Protein AF-A0A0F9HEY9-F1 (afdb_monomer)

Radius of gyration: 25.2 Å; Cα contacts (8 Å, |Δi|>4): 492; chains: 1; bounding box: 111×33×51 Å

Nearest PDB structures (foldseek):
  4hj4-assembly1_B  TM=6.092E-01  e=4.814E+00  Cereibacter sphaeroides ATCC 17025
  4hj3-assembly1_A  TM=6.267E-01  e=6.121E+00  Cereibacter sphaeroides ATCC 17025
  5nan-assembly1_B  TM=4.806E-01  e=3.162E+00  Homo sapiens
  9c3c-assembly1_d  TM=2.478E-01  e=7.329E+00  Oryctolagus cuniculus
  8i4o-assembly1_A  TM=2.570E-01  e=7.329E+00  Bacteria Latreille et al. 1825

Structure (mmCIF, N/CA/C/O backbone):
data_AF-A0A0F9HEY9-F1
#
_entry.id   AF-A0A0F9HEY9-F1
#
loop_
_atom_site.group_PDB
_atom_site.id
_atom_site.type_symbol
_atom_site.label_atom_id
_atom_site.label_alt_id
_atom_site.label_comp_id
_atom_site.label_asym_id
_atom_site.label_entity_id
_atom_site.label_seq_id
_atom_site.pdbx_PDB_ins_code
_atom_site.Cartn_x
_atom_site.Cartn_y
_atom_site.Cartn_z
_atom_site.occupancy
_atom_site.B_iso_or_equiv
_atom_site.auth_seq_id
_atom_site.auth_comp_id
_atom_site.auth_asym_id
_atom_site.auth_atom_id
_atom_site.pdbx_PDB_model_num
ATOM 1 N N . MET A 1 1 ? -90.882 7.521 -0.298 1.00 43.84 1 MET A N 1
ATOM 2 C CA . MET A 1 1 ? -89.588 7.362 -0.992 1.00 43.84 1 MET A CA 1
ATOM 3 C C . MET A 1 1 ? -88.513 7.649 0.047 1.00 43.84 1 MET A C 1
ATOM 5 O O . MET A 1 1 ? -88.317 8.796 0.415 1.00 43.84 1 MET A O 1
ATOM 9 N N . THR A 1 2 ? -88.000 6.599 0.683 1.00 37.94 2 THR A N 1
ATOM 10 C CA . THR A 1 2 ? -87.270 6.653 1.961 1.00 37.94 2 THR A CA 1
ATOM 11 C C . THR A 1 2 ? -85.765 6.604 1.697 1.00 37.94 2 THR A C 1
ATOM 13 O O . THR A 1 2 ? -85.289 5.657 1.075 1.00 37.94 2 THR A O 1
ATOM 16 N N . LEU A 1 3 ? -85.028 7.6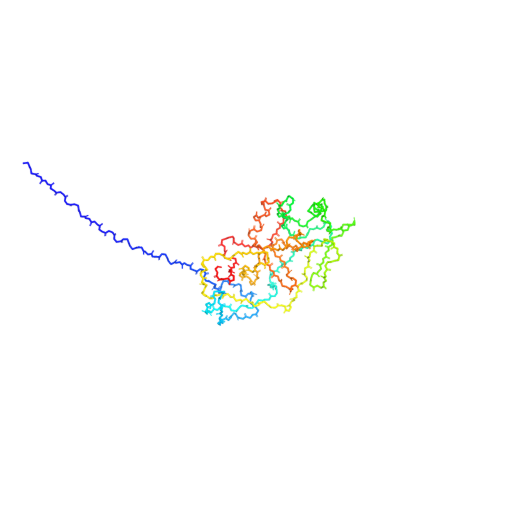25 2.146 1.00 42.06 3 LEU A N 1
ATOM 17 C CA . LEU A 1 3 ? -83.564 7.686 2.083 1.00 42.06 3 LEU A CA 1
ATOM 18 C C . LEU A 1 3 ? -82.951 6.632 3.022 1.00 42.06 3 LEU A C 1
ATOM 20 O O . LEU A 1 3 ? -83.269 6.614 4.210 1.00 42.06 3 LEU A O 1
ATOM 24 N N . LYS A 1 4 ? -82.047 5.790 2.510 1.00 41.09 4 LYS A N 1
ATOM 25 C CA . LYS A 1 4 ? -81.141 4.965 3.324 1.00 41.09 4 LYS A CA 1
ATOM 26 C C . LYS A 1 4 ? -79.749 5.591 3.304 1.00 41.09 4 LYS A C 1
ATOM 28 O O . LYS A 1 4 ? -79.089 5.601 2.270 1.00 41.09 4 LYS A O 1
ATOM 33 N N . SER A 1 5 ? -79.330 6.109 4.450 1.00 47.47 5 SER A N 1
ATOM 34 C CA . SER A 1 5 ? -77.959 6.508 4.756 1.00 47.47 5 SER A CA 1
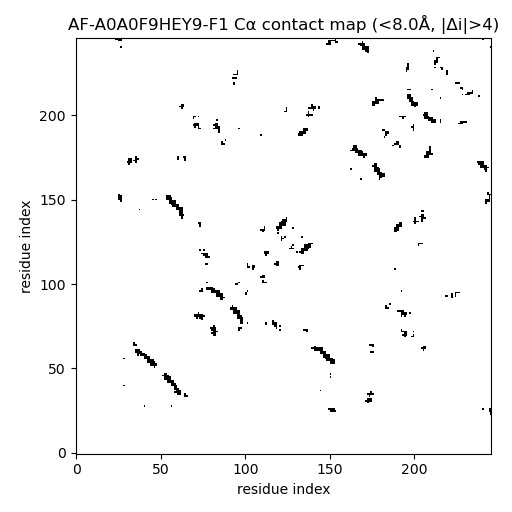ATOM 35 C C . SER A 1 5 ? -77.112 5.264 5.041 1.00 47.47 5 SER A C 1
ATOM 37 O O . SER A 1 5 ? -77.471 4.443 5.882 1.00 47.47 5 SER A O 1
ATOM 39 N N . TYR A 1 6 ? -75.982 5.124 4.347 1.00 44.34 6 TYR A N 1
ATOM 40 C CA . TYR A 1 6 ? -74.946 4.145 4.675 1.00 44.34 6 TYR A CA 1
ATOM 41 C C . TYR A 1 6 ? -73.773 4.880 5.327 1.00 44.34 6 TYR A C 1
ATOM 43 O O . TYR A 1 6 ? -73.100 5.685 4.690 1.00 44.34 6 TYR A O 1
ATOM 51 N N . LEU A 1 7 ? -73.571 4.620 6.619 1.00 44.84 7 LEU A N 1
ATOM 52 C CA . LEU A 1 7 ? -72.378 4.992 7.375 1.00 44.84 7 LEU A CA 1
ATOM 53 C C . LEU A 1 7 ? -71.293 3.944 7.099 1.00 44.84 7 LEU A C 1
ATOM 55 O O . LEU A 1 7 ? -71.489 2.766 7.396 1.00 44.84 7 LEU A O 1
ATOM 59 N N . TRP A 1 8 ? -70.162 4.367 6.535 1.00 34.75 8 TRP A N 1
ATOM 60 C CA . TRP A 1 8 ? -68.954 3.545 6.465 1.00 34.75 8 TRP A CA 1
ATOM 61 C C . TRP A 1 8 ? -68.168 3.675 7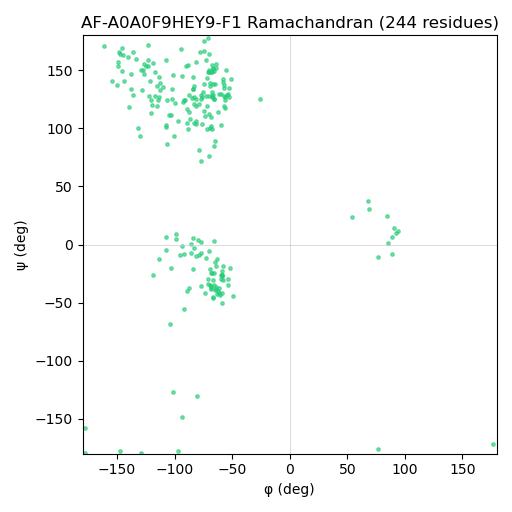.778 1.00 34.75 8 TRP A C 1
ATOM 63 O O . TRP A 1 8 ? -67.990 4.798 8.254 1.00 34.75 8 TRP A O 1
ATOM 73 N N . PRO A 1 9 ? -67.688 2.572 8.379 1.00 46.38 9 PRO A N 1
ATOM 74 C CA . PRO A 1 9 ? -66.836 2.646 9.553 1.00 46.38 9 PRO A CA 1
ATOM 75 C C . PRO A 1 9 ? -65.411 3.005 9.119 1.00 46.38 9 PRO A C 1
ATOM 77 O O . PRO A 1 9 ? -64.786 2.289 8.337 1.00 46.38 9 PRO A O 1
ATOM 80 N N . SER A 1 10 ? -64.892 4.117 9.629 1.00 43.34 10 SER A N 1
ATOM 81 C CA . SER A 1 10 ? -63.490 4.497 9.461 1.00 43.34 10 SER A CA 1
ATOM 82 C C . SER A 1 10 ? -62.599 3.527 10.243 1.00 43.34 10 SER A C 1
ATOM 84 O O . SER A 1 10 ? -62.586 3.553 11.474 1.00 43.34 10 SER A O 1
ATOM 86 N N . LEU A 1 11 ? -61.849 2.672 9.543 1.00 43.53 11 LEU A N 1
ATOM 87 C CA . LEU A 1 11 ? -60.731 1.934 10.134 1.00 43.53 11 LEU A CA 1
ATOM 88 C C . LEU A 1 11 ? -59.563 2.909 10.344 1.00 43.53 11 LEU A C 1
ATOM 90 O O . LEU A 1 11 ? -58.946 3.363 9.383 1.00 43.53 11 LEU A O 1
ATOM 94 N N . PHE A 1 12 ? -59.252 3.223 11.600 1.00 46.28 12 PHE A N 1
ATOM 95 C CA . PHE A 1 12 ? -57.981 3.845 11.968 1.00 46.28 12 PHE A CA 1
ATOM 96 C C . PHE A 1 12 ? -56.889 2.771 11.928 1.00 46.28 12 PHE A C 1
ATOM 98 O O . PHE A 1 12 ? -56.801 1.931 12.822 1.00 46.28 12 PHE A O 1
ATOM 105 N N . VAL A 1 13 ? -56.063 2.784 10.883 1.00 48.94 13 VAL A N 1
ATOM 106 C CA . VAL A 1 13 ? -54.810 2.025 10.854 1.00 48.94 13 VAL A CA 1
ATOM 107 C C . VAL A 1 13 ? -53.772 2.854 11.608 1.00 48.94 13 VAL A C 1
ATOM 109 O O . VAL A 1 13 ? -53.324 3.888 11.117 1.00 48.94 13 VAL A O 1
ATOM 112 N N . LEU A 1 14 ? -53.413 2.428 12.823 1.00 48.81 14 LEU A N 1
ATOM 113 C CA . LEU A 1 14 ? -52.218 2.928 13.500 1.00 48.81 14 LEU A CA 1
ATOM 114 C C . LEU A 1 14 ? -51.000 2.407 12.727 1.00 48.81 14 LEU A C 1
ATOM 116 O O . LEU A 1 14 ? -50.626 1.243 12.853 1.00 48.81 14 LEU A O 1
ATOM 120 N N . ALA A 1 15 ? -50.394 3.265 11.910 1.00 50.41 15 ALA A N 1
ATOM 121 C CA . ALA A 1 15 ? -49.071 3.010 11.368 1.00 50.41 15 ALA A CA 1
ATOM 122 C C . ALA A 1 15 ? -48.057 3.160 12.510 1.00 50.41 15 ALA A C 1
ATOM 124 O O . ALA A 1 15 ? -47.689 4.271 12.889 1.00 50.41 15 ALA A O 1
ATOM 125 N N . PHE A 1 16 ? -47.628 2.037 13.089 1.00 47.44 16 PHE A N 1
ATOM 126 C CA . PHE A 1 16 ? -46.402 2.006 13.875 1.00 47.44 16 PHE A CA 1
ATOM 127 C C . PHE A 1 16 ? -45.238 2.247 12.910 1.00 47.44 16 PHE A C 1
ATOM 129 O O . PHE A 1 16 ? -44.809 1.344 12.196 1.00 47.44 16 PHE A O 1
ATOM 136 N N . LEU A 1 17 ? -44.750 3.487 12.872 1.00 51.38 17 LEU A N 1
ATOM 137 C CA . LEU A 1 17 ? -43.420 3.812 12.370 1.00 51.38 17 LEU A CA 1
ATOM 138 C C . LEU A 1 17 ? -42.412 3.170 13.330 1.00 51.38 17 LEU A C 1
ATOM 140 O O . LEU A 1 17 ? -41.972 3.790 14.294 1.00 51.38 17 LEU A O 1
ATOM 144 N N . GLY A 1 18 ? -42.105 1.891 13.113 1.00 46.53 18 GLY A N 1
ATOM 145 C CA . GLY A 1 18 ? -40.912 1.293 13.689 1.00 46.53 18 GLY A CA 1
ATOM 146 C C . GLY A 1 18 ? -39.716 2.033 13.108 1.00 46.53 18 GLY A C 1
ATOM 147 O O . GLY A 1 18 ? -39.505 1.989 11.897 1.00 46.53 18 GLY A O 1
ATOM 148 N N . ALA A 1 19 ? -38.973 2.756 13.944 1.00 51.66 19 ALA A N 1
ATOM 149 C CA . ALA A 1 19 ? -37.650 3.214 13.561 1.00 51.66 19 ALA A CA 1
ATOM 150 C C . ALA A 1 19 ? -36.849 1.961 13.191 1.00 51.66 19 ALA A C 1
ATOM 152 O O . ALA A 1 19 ? -36.714 1.057 14.019 1.00 51.66 19 ALA A O 1
ATOM 153 N N . ALA A 1 20 ? -36.386 1.874 11.943 1.00 48.34 20 ALA A N 1
ATOM 154 C CA . ALA A 1 20 ? -35.386 0.879 11.598 1.00 48.34 20 ALA A CA 1
ATOM 155 C C . ALA A 1 20 ? -34.226 1.074 12.586 1.00 48.34 20 ALA A C 1
ATOM 157 O O . ALA A 1 20 ? -33.812 2.224 12.778 1.00 48.34 20 ALA A O 1
ATOM 158 N N . PRO A 1 21 ? -33.736 0.022 13.262 1.00 44.75 21 PRO A N 1
ATOM 159 C CA . PRO A 1 21 ? -32.487 0.159 13.982 1.00 44.75 21 PRO A CA 1
ATOM 160 C C . PRO A 1 21 ? -31.472 0.614 12.937 1.00 44.75 21 PRO A C 1
ATOM 162 O O . PRO A 1 21 ? -31.268 -0.073 11.936 1.00 44.75 21 PRO A O 1
ATOM 165 N N . MET A 1 22 ? -30.907 1.808 13.113 1.00 46.16 22 MET A N 1
ATOM 166 C CA . MET A 1 22 ? -29.675 2.137 12.417 1.00 46.16 22 MET A CA 1
ATOM 167 C C . MET A 1 22 ? -28.688 1.084 12.900 1.00 46.16 22 MET A C 1
ATOM 169 O O . MET A 1 22 ? -28.277 1.110 14.059 1.00 46.16 22 MET A O 1
ATOM 173 N N . ALA A 1 23 ? -28.423 0.084 12.063 1.00 46.91 23 ALA A N 1
ATOM 174 C CA . ALA A 1 23 ? -27.304 -0.809 12.264 1.00 46.91 23 ALA A CA 1
ATOM 175 C C . ALA A 1 23 ? -26.068 0.075 12.113 1.00 46.91 23 ALA A C 1
ATOM 177 O O . ALA A 1 23 ? -25.611 0.335 11.006 1.00 46.91 23 ALA A O 1
ATOM 178 N N . LEU A 1 24 ? -25.623 0.656 13.222 1.00 54.25 24 LEU A N 1
ATOM 179 C CA . LEU A 1 24 ? -24.317 1.277 13.283 1.00 54.25 24 LEU A CA 1
ATOM 180 C C . LEU A 1 24 ? -23.337 0.107 13.227 1.00 54.25 24 LEU A C 1
ATOM 182 O O . LEU A 1 24 ? -23.345 -0.747 14.117 1.00 54.25 24 LEU A O 1
ATOM 186 N N . ALA A 1 25 ? -22.595 0.013 12.127 1.00 63.75 25 ALA A N 1
ATOM 187 C CA . ALA A 1 25 ? -21.549 -0.977 11.927 1.00 63.75 25 ALA A CA 1
ATOM 188 C C . ALA A 1 25 ? -20.385 -0.633 12.861 1.00 63.75 25 ALA A C 1
ATOM 190 O O . ALA A 1 25 ? -19.410 -0.018 12.463 1.00 63.75 25 ALA A O 1
ATOM 191 N N . HIS A 1 26 ? -20.538 -0.936 14.147 1.00 85.19 26 HIS A N 1
ATOM 192 C CA . HIS A 1 26 ? -19.453 -0.760 15.097 1.00 85.19 26 HIS A CA 1
ATOM 193 C C . HIS A 1 26 ? -18.363 -1.800 14.824 1.00 85.19 26 HIS A C 1
ATOM 195 O O . HIS A 1 26 ? -18.696 -2.931 14.441 1.00 85.19 26 HIS A O 1
ATOM 201 N N . PRO A 1 27 ? -17.090 -1.469 15.092 1.00 90.50 27 PRO A N 1
ATOM 202 C CA . PRO A 1 27 ? -16.016 -2.438 15.021 1.00 90.50 27 PRO A CA 1
ATOM 203 C C . PRO A 1 27 ? -16.334 -3.646 15.899 1.00 90.50 27 PRO A C 1
ATOM 205 O O . PRO A 1 27 ? -16.676 -3.506 17.075 1.00 90.50 27 PRO A O 1
ATOM 208 N N . ASN A 1 28 ? -16.231 -4.841 15.328 1.00 92.38 28 ASN A N 1
ATOM 209 C CA . ASN A 1 28 ? -16.388 -6.095 16.044 1.00 92.38 28 ASN A CA 1
ATOM 210 C C . ASN A 1 28 ? -15.091 -6.890 15.912 1.00 92.38 28 ASN A C 1
ATOM 212 O O . ASN A 1 28 ? -14.737 -7.360 14.836 1.00 92.38 28 ASN A O 1
ATOM 216 N N . ILE A 1 29 ? -14.393 -7.065 17.034 1.00 93.62 29 ILE A N 1
ATOM 217 C CA . ILE A 1 29 ? -13.114 -7.784 17.088 1.00 93.62 29 ILE A CA 1
ATOM 218 C C . ILE A 1 29 ? -13.245 -9.230 16.595 1.00 93.62 29 ILE A C 1
ATOM 220 O O . ILE A 1 29 ? -12.278 -9.777 16.083 1.00 93.62 29 ILE A O 1
ATOM 224 N N . ALA A 1 30 ? -14.435 -9.832 16.697 1.00 93.19 30 ALA A N 1
ATOM 225 C CA . ALA A 1 30 ? -14.679 -11.187 16.211 1.00 93.19 30 ALA A CA 1
ATOM 226 C C . ALA A 1 30 ? -14.735 -11.310 14.674 1.00 93.19 30 ALA A C 1
ATOM 228 O O . ALA A 1 30 ? -14.746 -12.434 14.184 1.00 93.19 30 ALA A O 1
ATOM 229 N N . GLU A 1 31 ? -14.795 -10.199 13.928 1.00 93.50 31 GLU A N 1
ATOM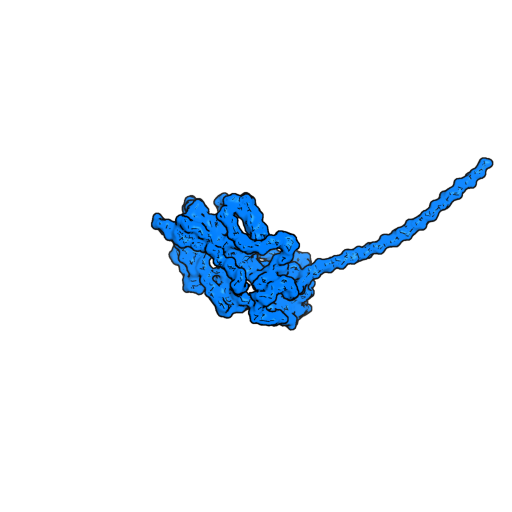 230 C CA . GLU A 1 31 ? -14.727 -10.217 12.455 1.00 93.50 31 GLU A CA 1
ATOM 231 C C . GLU A 1 31 ? -13.282 -10.259 11.942 1.00 93.50 31 GLU A C 1
ATOM 233 O O . GLU A 1 31 ? -13.040 -10.640 10.801 1.00 93.50 31 GLU A O 1
ATOM 238 N N . PHE A 1 32 ? -12.310 -9.853 12.764 1.00 93.50 32 PHE A N 1
ATOM 239 C CA . PHE A 1 32 ? -10.904 -9.925 12.385 1.00 93.50 32 PHE A CA 1
ATOM 240 C C . PHE A 1 32 ? -10.434 -11.379 12.350 1.00 93.50 32 PHE A C 1
ATOM 242 O O . PHE A 1 32 ? -10.866 -12.208 13.155 1.00 93.50 32 PHE A O 1
ATOM 249 N N . SER A 1 33 ? -9.489 -11.670 11.456 1.00 91.38 33 SER A N 1
ATOM 250 C CA . SER A 1 33 ? -8.774 -12.941 11.479 1.00 91.38 33 SER A CA 1
ATOM 251 C C . SER A 1 33 ? -8.093 -13.124 12.832 1.00 91.38 33 SER A C 1
ATOM 253 O O . SER A 1 33 ? -7.443 -12.211 13.337 1.00 91.38 33 SER A O 1
ATOM 255 N N . GLU A 1 34 ? -8.169 -14.327 13.401 1.00 85.62 34 GLU A N 1
ATOM 256 C CA . GLU A 1 34 ? -7.440 -14.643 14.633 1.00 85.62 34 GLU A CA 1
ATOM 257 C C . GLU A 1 34 ? -5.918 -14.483 14.456 1.00 85.62 34 GLU A C 1
ATOM 259 O O . GLU A 1 34 ? -5.220 -14.181 15.421 1.00 85.62 34 GLU A O 1
ATOM 264 N N . THR A 1 35 ? -5.411 -14.633 13.224 1.00 88.62 35 THR A N 1
ATOM 265 C CA . THR A 1 35 ? -3.995 -14.432 12.870 1.00 88.62 35 THR A CA 1
ATOM 266 C C . THR A 1 35 ? -3.601 -12.964 12.715 1.00 88.62 35 THR A C 1
ATOM 268 O O . THR A 1 35 ? -2.415 -12.670 12.612 1.00 88.62 35 THR A O 1
ATOM 271 N N . ALA A 1 36 ? -4.559 -12.030 12.727 1.00 90.19 36 ALA A N 1
ATOM 272 C CA . ALA A 1 36 ? -4.275 -10.602 12.595 1.00 90.19 36 ALA A CA 1
ATOM 273 C C . ALA A 1 36 ? -3.532 -10.032 13.814 1.00 90.19 36 ALA A C 1
ATOM 275 O O . ALA A 1 36 ? -2.872 -9.000 13.716 1.00 90.19 36 ALA A O 1
ATOM 276 N N . PHE A 1 37 ? -3.675 -10.663 14.982 1.00 94.12 37 PHE A N 1
ATOM 277 C CA . PHE A 1 37 ? -3.290 -10.075 16.260 1.00 94.12 37 PHE A CA 1
ATOM 278 C C . PHE A 1 37 ? -1.955 -10.613 16.787 1.00 94.12 37 PHE A C 1
ATOM 280 O O . PHE A 1 37 ? -1.809 -11.811 17.024 1.00 94.12 37 PHE A O 1
ATOM 287 N N . ALA A 1 38 ? -1.015 -9.710 17.075 1.00 93.69 38 ALA A N 1
ATOM 288 C CA . ALA A 1 38 ? 0.232 -10.021 17.782 1.00 93.69 38 ALA A CA 1
ATOM 289 C C . ALA A 1 38 ? -0.019 -10.333 19.273 1.00 93.69 38 ALA A C 1
ATOM 291 O O . ALA A 1 38 ? 0.627 -11.191 19.875 1.00 93.69 38 ALA A O 1
ATOM 292 N N . GLU A 1 39 ? -1.011 -9.666 19.869 1.00 93.81 39 GLU A N 1
ATOM 293 C CA . GLU A 1 39 ? -1.512 -9.927 21.220 1.00 93.81 39 GLU A CA 1
ATOM 294 C C . GLU A 1 39 ? -3.039 -9.803 21.283 1.00 93.81 39 GLU A C 1
ATOM 296 O O . GLU A 1 39 ? -3.662 -9.183 20.425 1.00 93.81 39 GLU A O 1
ATOM 301 N N . GLN A 1 40 ? -3.666 -10.373 22.321 1.00 93.94 40 GLN A N 1
ATOM 302 C CA . GLN A 1 40 ? -5.119 -10.269 22.488 1.00 93.94 40 GLN A CA 1
ATOM 303 C C . GLN A 1 40 ? -5.569 -8.798 22.547 1.00 93.94 40 GLN A C 1
ATOM 305 O O . GLN A 1 40 ? -5.070 -8.060 23.405 1.00 93.94 40 GLN A O 1
ATOM 310 N N . PRO A 1 41 ? -6.549 -8.382 21.719 1.00 96.25 41 PRO A N 1
ATOM 311 C CA . PRO A 1 41 ? -7.060 -7.020 21.740 1.00 96.25 41 PRO A CA 1
ATOM 312 C C . PRO A 1 41 ? -7.605 -6.617 23.108 1.00 96.25 41 PRO A C 1
ATOM 314 O O . PRO A 1 41 ? -8.253 -7.398 23.810 1.00 96.25 41 PRO A O 1
ATOM 317 N N . GLN A 1 42 ? -7.375 -5.362 23.476 1.00 97.50 42 GLN A N 1
ATOM 318 C CA . GLN A 1 42 ? -7.787 -4.806 24.762 1.00 97.50 42 GLN A CA 1
ATOM 319 C C . GLN A 1 42 ? -8.785 -3.677 24.558 1.00 97.50 42 GLN A C 1
ATOM 321 O O . GLN A 1 42 ? -8.698 -2.932 23.590 1.00 97.50 42 GLN A O 1
ATOM 326 N N . THR A 1 43 ? -9.711 -3.489 25.494 1.00 97.94 43 THR A N 1
ATOM 327 C CA . THR A 1 43 ? -10.502 -2.254 25.550 1.00 97.94 43 THR A CA 1
ATOM 328 C C . THR A 1 43 ? -9.802 -1.259 26.465 1.00 97.94 43 THR A C 1
ATOM 330 O O . THR A 1 43 ? -9.525 -1.571 27.623 1.00 97.94 43 THR A O 1
ATOM 333 N N . VAL A 1 44 ? -9.518 -0.066 25.948 1.00 98.31 44 VAL A N 1
ATOM 334 C CA . VAL A 1 44 ? -8.837 1.016 26.668 1.00 98.31 44 VAL A CA 1
ATOM 335 C C . VAL A 1 44 ? -9.649 2.305 26.592 1.00 98.31 44 VAL A C 1
ATOM 337 O O . VAL A 1 44 ? -10.426 2.504 25.660 1.00 98.31 44 VAL A O 1
ATOM 340 N N . GLU A 1 45 ? -9.451 3.196 27.558 1.00 98.12 45 GLU A N 1
ATOM 341 C CA . GLU A 1 45 ? -9.963 4.566 27.467 1.00 98.12 45 GLU A CA 1
ATOM 342 C C . GLU A 1 45 ? -9.235 5.318 26.343 1.00 98.12 45 GLU A C 1
ATOM 344 O O . GLU A 1 45 ? -8.014 5.206 26.198 1.00 98.12 45 GLU A O 1
ATOM 349 N N . CYS A 1 46 ? -9.972 6.101 25.559 1.00 96.31 46 CYS A N 1
ATOM 350 C CA . CYS A 1 46 ? -9.429 6.920 24.479 1.00 96.31 46 CYS A CA 1
ATOM 351 C C . CYS A 1 46 ? -10.200 8.239 24.337 1.00 96.31 46 CYS A C 1
ATOM 353 O O . CYS A 1 46 ? -11.270 8.431 24.915 1.00 96.31 46 CYS A O 1
ATOM 355 N N . THR A 1 47 ? -9.654 9.159 23.545 1.00 95.12 47 THR A N 1
ATOM 356 C CA . THR A 1 47 ? -10.304 10.431 23.214 1.00 95.12 47 THR A CA 1
ATOM 357 C C . THR A 1 47 ? -10.489 10.501 21.706 1.00 95.12 47 THR A C 1
ATOM 359 O O . THR A 1 47 ? -9.513 10.366 20.970 1.00 95.12 47 THR A O 1
ATOM 362 N N . LEU A 1 48 ? -11.727 10.708 21.255 1.00 92.44 48 LEU A N 1
ATOM 363 C CA . LEU A 1 48 ? -12.049 10.888 19.837 1.00 92.44 48 LEU A CA 1
ATOM 364 C C . LEU A 1 48 ? -11.528 12.241 19.331 1.00 92.44 48 LEU A C 1
ATOM 366 O O . LEU A 1 48 ? -11.261 13.147 20.121 1.00 92.44 48 LEU A O 1
ATOM 370 N N . GLU A 1 49 ? -11.446 12.419 18.013 1.00 89.38 49 GLU A N 1
ATOM 371 C CA . GLU A 1 49 ? -10.917 13.649 17.400 1.00 89.38 49 GLU A CA 1
ATOM 372 C C . GLU A 1 49 ? -11.673 14.921 17.823 1.00 89.38 49 GLU A C 1
ATOM 374 O O . GLU A 1 49 ? -11.080 15.990 17.962 1.00 89.38 49 GLU A O 1
ATOM 379 N N . ASN A 1 50 ? -12.974 14.807 18.112 1.00 88.94 50 ASN A N 1
ATOM 380 C CA . ASN A 1 50 ? -13.799 15.913 18.610 1.00 88.94 50 ASN A CA 1
ATOM 381 C C . ASN A 1 50 ? -13.627 16.202 20.121 1.00 88.94 50 ASN A C 1
ATOM 383 O O . ASN A 1 50 ? -14.336 17.044 20.673 1.00 88.94 50 ASN A O 1
ATOM 387 N N . GLY A 1 51 ? -12.720 15.499 20.804 1.00 91.50 51 GLY A N 1
ATOM 388 C CA . GLY A 1 51 ? -12.453 15.642 22.236 1.00 91.50 51 GLY A CA 1
ATOM 389 C C . GLY A 1 51 ? -13.365 14.818 23.151 1.00 91.50 51 GLY A C 1
ATOM 390 O O . GLY A 1 51 ? -13.228 14.901 24.373 1.00 91.50 51 GLY A O 1
ATOM 391 N N . THR A 1 52 ? -14.289 14.026 22.602 1.00 92.56 52 THR A N 1
ATOM 392 C CA . THR A 1 52 ? -15.179 13.163 23.392 1.00 92.56 52 THR A CA 1
ATOM 393 C C . THR A 1 52 ? -14.387 12.014 24.014 1.00 92.56 52 THR A C 1
ATOM 395 O O . THR A 1 52 ? -13.691 11.284 23.310 1.00 92.56 52 THR A O 1
ATOM 398 N N . ALA A 1 53 ? -14.511 11.836 25.332 1.00 96.19 53 ALA A N 1
ATOM 399 C CA . ALA A 1 53 ? -13.999 10.653 26.019 1.00 96.19 53 ALA A CA 1
ATOM 400 C C . ALA A 1 53 ? -14.803 9.415 25.592 1.00 96.19 53 ALA A C 1
ATOM 402 O O . ALA A 1 53 ? -16.035 9.449 25.593 1.00 96.19 53 ALA A O 1
ATOM 403 N N . SER A 1 54 ? -14.112 8.341 25.225 1.00 95.75 54 SER A N 1
ATOM 404 C CA . SER A 1 54 ? -14.701 7.106 24.706 1.00 95.75 54 SER A CA 1
ATOM 405 C C . SER A 1 54 ? -13.873 5.888 25.130 1.00 95.75 54 SER A C 1
ATOM 407 O O . SER A 1 54 ? -12.873 6.007 25.840 1.00 95.75 54 SER A O 1
ATOM 409 N N . THR A 1 55 ? -14.278 4.710 24.670 1.00 97.19 55 THR A N 1
ATOM 410 C CA . THR A 1 55 ? -13.476 3.489 24.734 1.00 97.19 55 THR A CA 1
ATOM 411 C C . THR A 1 55 ? -13.096 3.040 23.331 1.00 97.19 55 THR A C 1
ATOM 413 O O . THR A 1 55 ? -13.868 3.172 22.378 1.00 97.19 55 THR A O 1
ATOM 416 N N . CYS A 1 56 ? -11.888 2.503 23.203 1.00 97.56 56 CYS A N 1
ATOM 417 C CA . CYS A 1 56 ? -11.350 1.994 21.953 1.00 97.56 56 CYS A CA 1
ATOM 418 C C . CYS A 1 56 ? -10.873 0.556 22.134 1.00 97.56 56 CYS A C 1
ATOM 420 O O . CYS A 1 56 ? -10.350 0.188 23.190 1.00 97.56 56 CYS A O 1
ATOM 422 N N . TYR A 1 57 ? -11.001 -0.245 21.084 1.00 97.25 57 TYR A N 1
ATOM 423 C CA . TYR A 1 57 ? -10.202 -1.446 20.935 1.00 97.25 57 TYR A CA 1
ATOM 424 C C . TYR A 1 57 ? -8.768 -1.039 20.611 1.00 97.25 57 TYR A C 1
ATOM 426 O O . TYR A 1 57 ? -8.522 -0.388 19.598 1.00 97.25 57 TYR A O 1
ATOM 434 N N . LYS A 1 58 ? -7.833 -1.413 21.481 1.00 97.56 58 LYS A N 1
ATOM 435 C CA . LYS A 1 58 ? -6.403 -1.423 21.212 1.00 97.56 58 LYS A CA 1
ATOM 436 C C . LYS A 1 58 ? -6.053 -2.766 20.593 1.00 97.56 58 LYS A C 1
ATOM 438 O O . LYS A 1 58 ? -6.158 -3.800 21.253 1.00 97.56 58 LYS A O 1
ATOM 443 N N . ILE A 1 59 ? -5.648 -2.717 19.337 1.00 97.00 59 ILE A N 1
ATOM 444 C CA . ILE A 1 59 ? -5.237 -3.866 18.541 1.00 97.00 59 ILE A CA 1
ATOM 445 C C . ILE A 1 59 ? -3.743 -3.708 18.274 1.00 97.00 59 ILE A C 1
ATOM 447 O O . ILE A 1 59 ? -3.306 -2.618 17.906 1.00 97.00 59 ILE A O 1
ATOM 451 N N . ILE A 1 60 ? -2.966 -4.768 18.477 1.00 97.56 60 ILE A N 1
ATOM 452 C CA . ILE A 1 60 ? -1.572 -4.817 18.038 1.00 97.56 60 ILE A CA 1
ATOM 453 C C . ILE A 1 60 ? -1.467 -5.879 16.956 1.00 97.56 60 ILE A C 1
ATOM 455 O O . ILE A 1 60 ? -1.909 -7.011 17.157 1.00 97.56 60 ILE A O 1
ATOM 459 N N . VAL A 1 61 ? -0.907 -5.492 15.818 1.00 96.62 61 VAL A N 1
ATOM 460 C CA . VAL A 1 61 ? -0.697 -6.350 14.648 1.00 96.62 61 VAL A CA 1
ATOM 461 C C . VAL A 1 61 ? 0.789 -6.364 14.294 1.00 96.62 61 VAL A C 1
ATOM 463 O O . VAL A 1 61 ? 1.508 -5.408 14.601 1.00 96.62 61 VAL A O 1
ATOM 466 N N . ASN A 1 62 ? 1.245 -7.439 13.657 1.00 96.25 62 ASN A N 1
ATOM 467 C CA . ASN A 1 62 ? 2.612 -7.535 13.143 1.00 96.25 62 ASN A CA 1
ATOM 468 C C . ASN A 1 62 ? 2.789 -6.672 11.881 1.00 96.25 62 ASN A C 1
ATOM 470 O O . ASN A 1 62 ? 1.813 -6.242 11.265 1.00 96.25 62 ASN A O 1
ATOM 474 N N . TYR A 1 63 ? 4.041 -6.455 11.473 1.00 96.50 63 TYR A N 1
ATOM 475 C CA . TYR A 1 63 ? 4.410 -5.744 10.242 1.00 96.50 63 TYR A CA 1
ATOM 476 C C . TYR A 1 63 ? 3.739 -6.301 8.968 1.00 96.50 63 TYR A C 1
ATOM 478 O O . TYR A 1 63 ? 3.514 -5.547 8.021 1.00 96.50 63 TYR A O 1
ATOM 486 N N . LEU A 1 64 ? 3.443 -7.604 8.937 1.00 95.94 64 LEU A N 1
ATOM 487 C CA . LEU A 1 64 ? 2.813 -8.339 7.840 1.00 95.94 64 LEU A CA 1
ATOM 488 C C . LEU A 1 64 ? 2.089 -9.577 8.414 1.00 95.94 64 LEU A C 1
ATOM 490 O O . LEU A 1 64 ? 2.636 -10.209 9.321 1.00 95.94 64 LEU A O 1
ATOM 494 N N . PRO A 1 65 ? 0.894 -9.954 7.920 1.00 93.12 65 PRO A N 1
ATOM 495 C CA . PRO A 1 65 ? 0.264 -11.229 8.263 1.00 93.12 65 PRO A CA 1
ATOM 496 C C . PRO A 1 65 ? 1.070 -12.430 7.746 1.00 93.12 65 PRO A C 1
ATOM 498 O O . PRO A 1 65 ? 1.523 -12.425 6.604 1.00 93.12 65 PRO A O 1
ATOM 501 N N . ASP A 1 66 ? 1.195 -13.483 8.558 1.00 88.62 66 ASP A N 1
ATOM 502 C CA . ASP A 1 66 ? 2.000 -14.676 8.235 1.00 88.62 66 ASP A CA 1
ATOM 503 C C . ASP A 1 66 ? 1.555 -15.403 6.949 1.00 88.62 66 ASP A C 1
ATOM 505 O O . ASP A 1 66 ? 2.344 -16.108 6.320 1.00 88.62 66 ASP A O 1
ATOM 509 N N . ASP A 1 67 ? 0.281 -15.274 6.580 1.00 86.69 67 ASP A N 1
ATOM 510 C CA . ASP A 1 67 ? -0.351 -15.908 5.422 1.00 86.69 67 ASP A CA 1
ATOM 511 C C . ASP A 1 67 ? -0.464 -14.986 4.199 1.00 86.69 67 ASP A C 1
ATOM 513 O O . ASP A 1 67 ? -1.038 -15.384 3.183 1.00 86.69 67 ASP A O 1
ATOM 517 N N . LEU A 1 68 ? 0.092 -13.774 4.272 1.00 91.69 68 LEU A N 1
ATOM 518 C CA . LEU A 1 68 ? 0.057 -12.809 3.182 1.00 91.69 68 LEU A CA 1
ATOM 519 C C . LEU A 1 68 ? 1.353 -12.848 2.365 1.00 91.69 68 LEU A C 1
ATOM 521 O O . LEU A 1 68 ? 2.390 -12.328 2.774 1.00 91.69 68 LEU A O 1
ATOM 525 N N . GLU A 1 69 ? 1.275 -13.422 1.165 1.00 92.75 69 GLU A N 1
ATOM 526 C CA . GLU A 1 69 ? 2.322 -13.259 0.157 1.00 92.75 69 GLU A CA 1
ATOM 527 C C . GLU A 1 69 ? 2.232 -11.858 -0.464 1.00 92.75 69 GLU A C 1
ATOM 529 O O . GLU A 1 69 ? 1.157 -11.420 -0.873 1.00 92.75 69 GLU A O 1
ATOM 534 N N . ILE A 1 70 ? 3.369 -11.161 -0.532 1.00 94.81 70 ILE A N 1
ATOM 535 C CA . ILE A 1 70 ? 3.460 -9.787 -1.041 1.00 94.81 70 ILE A CA 1
ATOM 536 C C . ILE A 1 70 ? 4.455 -9.681 -2.191 1.00 94.81 70 ILE A C 1
ATOM 538 O O . ILE A 1 70 ? 5.389 -10.479 -2.321 1.00 94.81 70 ILE A O 1
ATOM 542 N N . GLY A 1 71 ? 4.297 -8.631 -2.992 1.00 94.25 71 GLY A N 1
ATOM 543 C CA . GLY A 1 71 ? 5.118 -8.419 -4.176 1.00 94.25 71 GLY A CA 1
ATOM 544 C C . GLY A 1 71 ? 4.717 -9.327 -5.351 1.00 94.25 71 GLY A C 1
ATOM 545 O O . GLY A 1 71 ? 3.748 -10.078 -5.277 1.00 94.25 71 GLY A O 1
ATOM 546 N N . PRO A 1 72 ? 5.456 -9.269 -6.470 1.00 94.88 72 PRO A N 1
ATOM 547 C CA . PRO A 1 72 ? 6.584 -8.371 -6.728 1.00 94.88 72 PRO A CA 1
ATOM 548 C C . PRO A 1 72 ? 6.167 -6.890 -6.812 1.00 94.88 72 PRO A C 1
ATOM 550 O O . PRO A 1 72 ? 5.055 -6.582 -7.229 1.00 94.88 72 PRO A O 1
ATOM 553 N N . PHE A 1 73 ? 7.082 -5.978 -6.455 1.00 97.25 73 PHE A N 1
ATOM 554 C CA . PHE A 1 73 ? 6.865 -4.519 -6.489 1.00 97.25 73 PHE A CA 1
ATOM 555 C C . PHE A 1 73 ? 7.575 -3.865 -7.683 1.00 97.25 73 PHE A C 1
ATOM 557 O O . PHE A 1 73 ? 6.946 -3.432 -8.646 1.00 97.25 73 PHE A O 1
ATOM 564 N N . CYS A 1 74 ? 8.908 -3.846 -7.663 1.00 98.25 74 CYS A N 1
ATOM 565 C CA . CYS A 1 74 ? 9.729 -3.313 -8.745 1.00 98.25 74 CYS A CA 1
ATOM 566 C C . CYS A 1 74 ? 10.306 -4.453 -9.596 1.00 98.25 74 CYS A C 1
ATOM 568 O O . CYS A 1 74 ? 10.831 -5.412 -9.024 1.00 98.25 74 CYS A O 1
ATOM 570 N N . PRO A 1 75 ? 10.249 -4.373 -10.938 1.00 98.19 75 PRO A N 1
ATOM 571 C CA . PRO A 1 75 ? 10.986 -5.300 -11.789 1.00 98.19 75 PRO A CA 1
ATOM 572 C C . PRO A 1 75 ? 12.494 -5.047 -11.658 1.00 98.19 75 PRO A C 1
ATOM 574 O O . PRO A 1 75 ? 12.911 -3.909 -11.455 1.00 98.19 75 PRO A O 1
ATOM 577 N N . ALA A 1 76 ? 13.316 -6.090 -11.795 1.00 97.94 76 ALA A N 1
ATOM 578 C CA . ALA A 1 76 ? 14.774 -5.940 -11.782 1.00 97.94 76 ALA A CA 1
ATOM 579 C C . ALA A 1 76 ? 15.300 -5.395 -13.122 1.00 97.94 76 ALA A C 1
ATOM 581 O O . ALA A 1 76 ? 16.242 -4.603 -13.163 1.00 97.94 76 ALA A O 1
ATOM 582 N N . THR A 1 77 ? 14.676 -5.809 -14.225 1.00 98.56 77 THR A N 1
ATOM 583 C CA . THR A 1 77 ? 15.025 -5.394 -15.585 1.00 98.56 77 THR A CA 1
ATOM 584 C C . THR A 1 77 ? 13.779 -5.061 -16.398 1.00 98.56 77 THR A C 1
ATOM 586 O O . THR A 1 77 ? 12.669 -5.452 -16.046 1.00 98.56 77 THR A O 1
ATOM 589 N N . LEU A 1 78 ? 13.958 -4.402 -17.544 1.00 98.38 78 LEU A N 1
ATOM 590 C CA . LEU A 1 78 ? 12.877 -4.153 -18.500 1.00 98.38 78 LEU A CA 1
ATOM 591 C C . LEU A 1 78 ? 12.210 -5.436 -19.008 1.00 98.38 78 LEU A C 1
ATOM 593 O O . LEU A 1 78 ? 11.072 -5.377 -19.446 1.00 98.38 78 LEU A O 1
ATOM 597 N N . THR A 1 79 ? 12.882 -6.587 -18.961 1.00 97.69 79 THR A N 1
ATOM 598 C CA . THR A 1 79 ? 12.275 -7.859 -19.385 1.00 97.69 79 THR A CA 1
ATOM 599 C C . THR A 1 79 ? 11.396 -8.507 -18.317 1.00 97.69 79 THR A C 1
ATOM 601 O O . THR A 1 79 ? 10.688 -9.468 -18.619 1.00 97.69 79 THR A O 1
ATOM 604 N N . ASP A 1 80 ? 11.429 -7.986 -17.090 1.00 97.50 80 ASP A N 1
ATOM 605 C CA . ASP A 1 80 ? 10.603 -8.444 -15.979 1.00 97.50 80 ASP A CA 1
ATOM 606 C C . ASP A 1 80 ? 9.323 -7.603 -15.858 1.00 97.50 80 ASP A C 1
ATOM 608 O O . ASP A 1 80 ? 9.184 -6.529 -16.446 1.00 97.50 80 ASP A O 1
ATOM 612 N N . ALA A 1 81 ? 8.383 -8.080 -15.044 1.00 97.12 81 ALA A N 1
ATOM 613 C CA . ALA A 1 81 ? 7.218 -7.310 -14.630 1.00 97.12 81 ALA A CA 1
ATOM 614 C C . ALA A 1 81 ? 7.193 -7.212 -13.101 1.00 97.12 81 ALA A C 1
ATOM 616 O O . ALA A 1 81 ? 7.284 -8.230 -12.414 1.00 97.12 81 ALA A O 1
ATOM 617 N N . GLY A 1 82 ? 7.079 -5.988 -12.590 1.00 97.44 82 GLY A N 1
ATOM 618 C CA . GLY A 1 82 ? 6.990 -5.678 -11.166 1.00 97.44 82 GLY A CA 1
ATOM 619 C C . GLY A 1 82 ? 5.586 -5.892 -10.641 1.00 97.44 82 GLY A C 1
ATOM 620 O O . GLY A 1 82 ? 5.001 -6.937 -10.870 1.00 97.44 82 GLY A O 1
ATOM 621 N N . GLY A 1 83 ? 5.040 -4.913 -9.942 1.00 97.31 83 GLY A N 1
ATOM 622 C CA . GLY A 1 83 ? 3.669 -4.868 -9.474 1.00 97.31 83 GLY A CA 1
ATOM 623 C C . GLY A 1 83 ? 2.826 -3.960 -10.366 1.00 97.31 83 GLY A C 1
ATOM 624 O O . GLY A 1 83 ? 2.792 -4.126 -11.595 1.00 97.31 83 GLY A O 1
ATOM 625 N N . ILE A 1 84 ? 2.140 -3.000 -9.764 1.00 97.00 84 ILE A N 1
ATOM 626 C CA . ILE A 1 84 ? 1.265 -2.049 -10.452 1.00 97.00 84 ILE A CA 1
ATOM 627 C C . ILE A 1 84 ? 1.523 -0.627 -9.964 1.00 97.00 84 ILE A C 1
ATOM 629 O O . ILE A 1 84 ? 2.067 -0.399 -8.882 1.00 97.00 84 ILE A O 1
ATOM 633 N N . TRP A 1 85 ? 1.121 0.341 -10.779 1.00 97.31 85 TRP A N 1
ATOM 634 C CA . TRP A 1 85 ? 1.195 1.743 -10.403 1.00 97.31 85 TRP A CA 1
ATOM 635 C C . TRP A 1 85 ? 0.101 2.575 -11.066 1.00 97.31 85 TRP A C 1
ATOM 637 O O . TRP A 1 85 ? -0.178 2.418 -12.259 1.00 97.31 85 TRP A O 1
ATOM 647 N N . GLU A 1 86 ? -0.513 3.472 -10.295 1.00 95.19 86 GLU A N 1
ATOM 648 C CA . GLU A 1 86 ? -1.464 4.451 -10.813 1.00 95.19 86 GLU A CA 1
ATOM 649 C C . GLU A 1 86 ? -0.713 5.665 -11.369 1.00 95.19 86 GLU A C 1
ATOM 651 O O . GLU A 1 86 ? -0.193 6.521 -10.648 1.00 95.19 86 GLU A O 1
ATOM 656 N N . TRP A 1 87 ? -0.645 5.750 -12.694 1.00 96.31 87 TRP A N 1
ATOM 657 C CA . TRP A 1 87 ? -0.088 6.912 -13.366 1.00 96.31 87 TRP A CA 1
ATOM 658 C C . TRP A 1 87 ? -1.147 8.006 -13.482 1.00 96.31 87 TRP A C 1
ATOM 660 O O . TRP A 1 87 ? -2.223 7.783 -14.030 1.00 96.31 87 TRP A O 1
ATOM 670 N N . THR A 1 88 ? -0.819 9.213 -13.026 1.00 95.31 88 THR A N 1
ATOM 671 C CA . THR A 1 88 ? -1.750 10.358 -12.986 1.00 95.31 88 THR A CA 1
ATOM 672 C C . THR A 1 88 ? -1.444 11.440 -14.030 1.00 95.31 88 THR A C 1
ATOM 674 O O . THR A 1 88 ? -2.037 12.518 -14.009 1.00 95.31 88 THR A O 1
ATOM 677 N N . GLY A 1 89 ? -0.487 11.193 -14.932 1.00 94.75 89 GLY A N 1
ATOM 678 C CA . GLY A 1 89 ? -0.038 12.157 -15.939 1.00 94.75 89 GLY A CA 1
ATOM 679 C C . GLY A 1 89 ? -0.754 12.017 -17.281 1.00 94.75 89 GLY A C 1
ATOM 680 O O . GLY A 1 89 ? -1.923 11.645 -17.362 1.00 94.75 89 GLY A O 1
ATOM 681 N N . GLU A 1 90 ? -0.048 12.322 -18.371 1.00 95.38 90 GLU A N 1
ATOM 682 C CA . GLU A 1 90 ? -0.578 12.073 -19.713 1.00 95.38 90 GLU A CA 1
ATOM 683 C C . GLU A 1 90 ? -0.829 10.570 -19.907 1.00 95.38 90 GLU A C 1
ATOM 685 O O . GLU A 1 90 ? 0.060 9.763 -19.649 1.00 95.38 90 GLU A O 1
ATOM 690 N N . ASN A 1 91 ? -2.032 10.203 -20.362 1.00 93.31 91 ASN A N 1
ATOM 691 C CA . ASN A 1 91 ? -2.534 8.822 -20.397 1.00 93.31 91 ASN A CA 1
ATOM 692 C C . ASN A 1 91 ? -2.794 8.214 -19.005 1.00 93.31 91 ASN A C 1
ATOM 694 O O . ASN A 1 91 ? -2.557 7.031 -18.792 1.00 93.31 91 ASN A O 1
ATOM 698 N N . ALA A 1 92 ? -3.288 9.014 -18.056 1.00 95.69 92 ALA A N 1
ATOM 699 C CA . ALA A 1 92 ? -3.577 8.557 -16.700 1.00 95.69 92 ALA A CA 1
ATOM 700 C C . ALA A 1 92 ? -4.483 7.314 -16.647 1.00 95.69 92 ALA A C 1
ATOM 702 O O . ALA A 1 92 ? -5.573 7.308 -17.228 1.00 95.69 92 ALA A O 1
ATOM 703 N N . LYS A 1 93 ? -4.014 6.286 -15.933 1.00 95.44 93 LYS A N 1
ATOM 704 C CA . LYS A 1 93 ? -4.726 5.059 -15.545 1.00 95.44 93 LYS A CA 1
ATOM 705 C C . LYS A 1 93 ? -3.804 4.184 -14.685 1.00 95.44 93 LYS A C 1
ATOM 707 O O . LYS A 1 93 ? -2.638 4.515 -14.466 1.00 95.44 93 LYS A O 1
ATOM 712 N N . LEU A 1 94 ? -4.308 3.026 -14.271 1.00 95.94 94 LEU A N 1
ATOM 713 C CA . LEU A 1 94 ? -3.495 1.968 -13.686 1.00 95.94 94 LEU A CA 1
ATOM 714 C C . LEU A 1 94 ? -2.669 1.247 -14.764 1.00 95.94 94 LEU A C 1
ATOM 716 O O . LEU A 1 94 ? -3.176 0.928 -15.846 1.00 95.94 94 LEU A O 1
ATOM 720 N N . TYR A 1 95 ? -1.408 0.962 -14.450 1.00 97.62 95 TYR A N 1
ATOM 721 C CA . TYR A 1 95 ? -0.480 0.228 -15.305 1.00 97.62 95 TYR A CA 1
ATOM 722 C C . TYR A 1 95 ? 0.155 -0.946 -14.564 1.00 97.62 95 TYR A C 1
ATOM 724 O O . TYR A 1 95 ? 0.393 -0.889 -13.358 1.00 97.62 95 TYR A O 1
ATOM 732 N N . ARG A 1 96 ? 0.496 -1.993 -15.322 1.00 97.88 96 ARG A N 1
ATOM 733 C CA . ARG A 1 96 ? 1.508 -2.968 -14.912 1.00 97.88 96 ARG A CA 1
ATOM 734 C C . ARG A 1 96 ? 2.870 -2.279 -14.943 1.00 97.88 96 ARG A C 1
ATOM 736 O O . ARG A 1 96 ? 3.165 -1.581 -15.911 1.00 97.88 96 ARG A O 1
ATOM 743 N N . VAL A 1 97 ? 3.710 -2.491 -13.932 1.00 98.38 97 VAL A N 1
ATOM 744 C CA . VAL A 1 97 ? 5.094 -1.994 -13.969 1.00 98.38 97 VAL A CA 1
ATOM 745 C C . VAL A 1 97 ? 5.941 -2.933 -14.831 1.00 98.38 97 VAL A C 1
ATOM 747 O O . VAL A 1 97 ? 6.602 -3.831 -14.320 1.00 98.38 97 VAL A O 1
ATOM 750 N N . ASP A 1 98 ? 5.865 -2.763 -16.149 1.00 98.25 98 ASP A N 1
ATOM 751 C CA . ASP A 1 98 ? 6.562 -3.569 -17.159 1.00 98.25 98 ASP A CA 1
ATOM 752 C C . ASP A 1 98 ? 7.321 -2.696 -18.178 1.00 98.25 98 ASP A C 1
ATOM 754 O O . ASP A 1 98 ? 7.307 -1.465 -18.096 1.00 98.25 98 ASP A O 1
ATOM 758 N N . GLU A 1 99 ? 7.978 -3.326 -19.160 1.00 98.50 99 GLU A N 1
ATOM 759 C CA . GLU A 1 99 ? 8.706 -2.628 -20.229 1.00 98.50 99 GLU A CA 1
ATOM 760 C C . GLU A 1 99 ? 7.878 -1.531 -20.903 1.00 98.50 99 GLU A C 1
ATOM 762 O O . GLU A 1 99 ? 8.378 -0.436 -21.164 1.00 98.50 99 GLU A O 1
ATOM 767 N N . THR A 1 100 ? 6.615 -1.830 -21.212 1.00 98.12 100 THR A N 1
ATOM 768 C CA . THR A 1 100 ? 5.760 -0.932 -21.992 1.00 98.12 100 THR A CA 1
ATOM 769 C C . THR A 1 100 ? 5.485 0.330 -21.194 1.00 98.12 100 THR A C 1
ATOM 771 O O . THR A 1 100 ? 5.608 1.438 -21.720 1.00 98.12 100 THR A O 1
ATOM 774 N N . PHE A 1 101 ? 5.154 0.170 -19.915 1.00 98.38 101 PHE A N 1
ATOM 775 C CA . PHE A 1 101 ? 4.922 1.297 -19.027 1.00 98.38 101 PHE A CA 1
ATOM 776 C C . PHE A 1 101 ? 6.198 2.101 -18.763 1.00 98.38 101 PHE A C 1
ATOM 778 O O . PHE A 1 101 ? 6.183 3.324 -18.893 1.00 98.38 101 PHE A O 1
ATOM 785 N N . LEU A 1 102 ? 7.318 1.441 -18.459 1.00 98.75 102 LEU A N 1
ATOM 786 C CA . LEU A 1 102 ? 8.577 2.131 -18.161 1.00 98.75 102 LEU A CA 1
ATOM 787 C C . LEU A 1 102 ? 9.112 2.907 -19.373 1.00 98.75 102 LEU A C 1
ATOM 789 O O . LEU A 1 102 ? 9.615 4.017 -19.210 1.00 98.75 102 LEU A O 1
ATOM 793 N N . ARG A 1 103 ? 8.951 2.382 -20.593 1.00 98.56 103 ARG A N 1
ATOM 794 C CA . ARG A 1 103 ? 9.290 3.116 -21.825 1.00 98.56 103 ARG A CA 1
ATOM 795 C C . ARG A 1 103 ? 8.355 4.293 -22.087 1.00 98.56 103 ARG A C 1
ATOM 797 O O . ARG A 1 103 ? 8.825 5.342 -22.507 1.00 98.56 103 ARG A O 1
ATOM 804 N N . MET A 1 104 ? 7.061 4.153 -21.796 1.00 98.38 104 MET A N 1
ATOM 805 C CA . MET A 1 104 ? 6.125 5.279 -21.869 1.00 98.38 104 MET A CA 1
ATOM 806 C C . MET A 1 104 ? 6.529 6.398 -20.897 1.00 98.38 104 MET A C 1
ATOM 808 O O . MET A 1 104 ? 6.472 7.569 -21.259 1.00 98.38 104 MET A O 1
ATOM 812 N N . LEU A 1 105 ? 6.949 6.056 -19.676 1.00 98.50 105 LEU A N 1
ATOM 813 C CA . LEU A 1 105 ? 7.453 7.038 -18.715 1.00 98.50 105 LEU A CA 1
ATOM 814 C C . LEU A 1 105 ? 8.729 7.730 -19.217 1.00 98.50 105 LEU A C 1
ATOM 816 O O . LEU A 1 105 ? 8.815 8.953 -19.123 1.00 98.50 105 LEU A O 1
ATOM 820 N N . ASP A 1 106 ? 9.674 6.989 -19.803 1.00 98.50 106 ASP A N 1
ATOM 821 C CA . ASP A 1 106 ? 10.901 7.548 -20.396 1.00 98.50 106 ASP A CA 1
ATOM 822 C C . ASP A 1 106 ? 10.593 8.536 -21.534 1.00 98.50 106 ASP A C 1
ATOM 824 O O . ASP A 1 106 ? 11.124 9.647 -21.544 1.00 98.50 106 ASP A O 1
ATOM 828 N N . ASP A 1 107 ? 9.647 8.202 -22.420 1.00 98.38 107 ASP A N 1
ATOM 829 C CA . ASP A 1 107 ? 9.164 9.108 -23.477 1.00 98.38 107 ASP A CA 1
ATOM 830 C C . ASP A 1 107 ? 8.549 10.404 -22.907 1.00 98.38 107 ASP A C 1
ATOM 832 O O . ASP A 1 107 ? 8.614 11.464 -23.535 1.00 98.38 107 ASP A O 1
ATOM 836 N N . LEU A 1 108 ? 7.978 10.336 -21.700 1.00 97.56 108 LEU A N 1
ATOM 837 C CA . LEU A 1 108 ? 7.442 11.479 -20.952 1.00 97.56 108 LEU A CA 1
ATOM 838 C C . LEU A 1 108 ? 8.507 12.205 -20.107 1.00 97.56 108 LEU A C 1
ATOM 840 O O . LEU A 1 108 ? 8.188 13.192 -19.442 1.00 97.56 108 LEU A O 1
ATOM 844 N N . GLY A 1 109 ? 9.764 11.755 -20.145 1.00 97.38 109 GLY A N 1
ATOM 845 C CA . GLY A 1 109 ? 10.899 12.349 -19.436 1.00 97.38 109 GLY A CA 1
ATOM 846 C C . GLY A 1 109 ? 11.180 11.764 -18.051 1.00 97.38 109 GLY A C 1
ATOM 847 O O . GLY A 1 109 ? 12.002 12.320 -17.329 1.00 97.38 109 GLY A O 1
ATOM 848 N N . TYR A 1 110 ? 10.530 10.660 -17.681 1.00 98.19 110 TYR A N 1
ATOM 849 C CA . TYR A 1 110 ? 10.709 9.966 -16.407 1.00 98.19 110 TYR A CA 1
ATOM 850 C C . TYR A 1 110 ? 11.480 8.658 -16.613 1.00 98.19 110 TYR A C 1
ATOM 852 O O . TYR A 1 110 ? 10.896 7.589 -16.792 1.00 98.19 110 TYR A O 1
ATOM 860 N N . ARG A 1 111 ? 12.813 8.730 -16.603 1.00 98.44 111 ARG A N 1
ATOM 861 C CA . ARG A 1 111 ? 13.671 7.572 -16.885 1.00 98.44 111 ARG A CA 1
ATOM 862 C C . ARG A 1 111 ? 13.973 6.716 -15.652 1.00 98.44 111 ARG A C 1
ATOM 864 O O . ARG A 1 111 ? 14.799 7.086 -14.823 1.00 98.44 111 ARG A O 1
ATOM 871 N N . PHE A 1 112 ? 13.377 5.527 -15.594 1.00 98.69 112 PHE A N 1
ATOM 872 C CA . PHE A 1 112 ? 13.521 4.558 -14.495 1.00 98.69 112 PHE A CA 1
ATOM 873 C C . PHE A 1 112 ? 14.524 3.421 -14.763 1.00 98.69 112 PHE A C 1
ATOM 875 O O . PHE A 1 112 ? 14.542 2.451 -14.012 1.00 98.69 112 PHE A O 1
ATOM 882 N N . PHE A 1 113 ? 15.312 3.470 -15.838 1.00 98.75 113 PHE A N 1
ATOM 883 C CA . PHE A 1 113 ? 16.206 2.370 -16.212 1.00 98.75 113 PHE A CA 1
ATOM 884 C C . PHE A 1 113 ? 17.481 2.835 -16.932 1.00 98.75 113 PHE A C 1
ATOM 886 O O . PHE A 1 113 ? 17.500 3.861 -17.626 1.00 98.75 113 PHE A O 1
ATOM 893 N N . ASP A 1 114 ? 18.529 2.025 -16.814 1.00 98.50 114 ASP A N 1
ATOM 894 C CA . ASP A 1 114 ? 19.823 2.186 -17.472 1.00 98.50 114 ASP A CA 1
ATOM 895 C C . ASP A 1 114 ? 19.779 1.755 -18.947 1.00 98.50 114 ASP A C 1
ATOM 897 O O . ASP A 1 114 ? 18.849 1.100 -19.412 1.00 98.50 114 ASP A O 1
ATOM 901 N N . GLU A 1 115 ? 20.797 2.116 -19.735 1.00 97.62 115 GLU A N 1
ATOM 902 C CA . GLU A 1 115 ? 20.864 1.749 -21.165 1.00 97.62 115 GLU A CA 1
ATOM 903 C C . GLU A 1 115 ? 20.836 0.235 -21.426 1.00 97.62 115 GLU A C 1
ATOM 905 O O . GLU A 1 115 ? 20.388 -0.192 -22.491 1.00 97.62 115 GLU A O 1
ATOM 910 N N . ASP A 1 116 ? 21.295 -0.575 -20.470 1.00 97.94 116 ASP A N 1
ATOM 911 C CA . ASP A 1 116 ? 21.279 -2.037 -20.563 1.00 97.94 116 ASP A CA 1
ATOM 912 C C . ASP A 1 116 ? 19.930 -2.666 -20.171 1.00 97.94 116 ASP A C 1
ATOM 914 O O . ASP A 1 116 ? 19.751 -3.876 -20.317 1.00 97.94 116 ASP A O 1
ATOM 918 N N . GLY A 1 117 ? 18.966 -1.848 -19.737 1.00 98.38 117 GLY A N 1
ATOM 919 C CA . GLY A 1 117 ? 17.640 -2.276 -19.312 1.00 98.38 117 GLY A CA 1
ATOM 920 C C . GLY A 1 117 ? 17.532 -2.640 -17.832 1.00 98.38 117 GLY A C 1
ATOM 921 O O . GLY A 1 117 ? 16.473 -3.119 -17.428 1.00 98.38 117 GLY A O 1
ATOM 922 N N . THR A 1 118 ? 18.568 -2.420 -17.019 1.00 98.75 118 THR A N 1
ATOM 923 C CA . THR A 1 118 ? 18.474 -2.525 -15.554 1.00 98.75 118 THR A CA 1
ATOM 924 C C . THR A 1 118 ? 17.559 -1.430 -15.017 1.00 98.75 118 THR A C 1
ATOM 926 O O . THR A 1 118 ? 17.727 -0.260 -15.352 1.00 98.75 118 THR A O 1
ATOM 929 N N . VAL A 1 119 ? 16.572 -1.790 -14.198 1.00 98.75 119 VAL A N 1
ATOM 930 C CA . VAL A 1 119 ? 15.648 -0.816 -13.600 1.00 98.75 119 VAL A CA 1
ATOM 931 C C . VAL A 1 119 ? 16.293 -0.210 -12.357 1.00 98.75 119 VAL A C 1
ATOM 933 O O . VAL A 1 119 ? 16.871 -0.916 -11.533 1.00 98.75 119 VAL A O 1
ATOM 936 N N . HIS A 1 120 ? 16.179 1.106 -12.205 1.00 98.56 120 HIS A N 1
ATOM 937 C CA . HIS A 1 120 ? 16.609 1.815 -11.009 1.00 98.56 120 HIS A CA 1
ATOM 938 C C . HIS A 1 120 ? 15.676 1.441 -9.852 1.00 98.56 120 HIS A C 1
ATOM 940 O O . HIS A 1 120 ? 14.565 1.967 -9.745 1.00 98.56 120 HIS A O 1
ATOM 946 N N . VAL A 1 121 ? 16.117 0.529 -8.991 1.00 98.00 121 VAL A N 1
ATOM 947 C CA . VAL A 1 121 ? 15.386 0.118 -7.788 1.00 98.00 121 VAL A CA 1
ATOM 948 C C . VAL A 1 121 ? 16.122 0.620 -6.557 1.00 98.00 121 VAL A C 1
ATOM 950 O O . VAL A 1 121 ? 17.343 0.508 -6.480 1.00 98.00 121 VAL A O 1
ATOM 953 N N . VAL A 1 122 ? 15.376 1.173 -5.604 1.00 97.31 122 VAL A N 1
ATOM 954 C CA . VAL A 1 122 ? 15.909 1.681 -4.336 1.00 97.31 122 VAL A CA 1
ATOM 955 C C . VAL A 1 122 ? 15.131 1.083 -3.177 1.00 97.31 122 VAL A C 1
ATOM 957 O O . VAL A 1 122 ? 13.898 1.122 -3.169 1.00 97.31 122 VAL A O 1
ATOM 960 N N . ASP A 1 123 ? 15.862 0.596 -2.178 1.00 96.81 123 ASP A N 1
ATOM 961 C CA . ASP A 1 123 ? 15.290 0.216 -0.892 1.00 96.81 123 ASP A CA 1
ATOM 962 C C . ASP A 1 123 ? 15.263 1.409 0.065 1.00 96.81 123 ASP A C 1
ATOM 964 O O . ASP A 1 123 ? 16.256 1.747 0.716 1.00 96.81 123 ASP A O 1
ATOM 968 N N . ALA A 1 124 ? 14.090 2.040 0.166 1.00 94.06 124 ALA A N 1
ATOM 969 C CA . ALA A 1 124 ? 13.907 3.221 1.002 1.00 94.06 124 ALA A CA 1
ATOM 970 C C . ALA A 1 124 ? 13.959 2.940 2.516 1.00 94.06 124 ALA A C 1
ATOM 972 O O . ALA A 1 124 ? 13.959 3.900 3.290 1.00 94.06 124 ALA A O 1
ATOM 973 N N . ALA A 1 125 ? 14.052 1.675 2.952 1.00 93.50 125 ALA A N 1
ATOM 974 C CA . ALA A 1 125 ? 14.350 1.351 4.349 1.00 93.50 125 ALA A CA 1
ATOM 975 C C . ALA A 1 125 ? 15.809 1.673 4.708 1.00 93.50 125 ALA A C 1
ATOM 977 O O . ALA A 1 125 ? 16.117 1.981 5.860 1.00 93.50 125 ALA A O 1
ATOM 978 N N . THR A 1 126 ? 16.725 1.591 3.737 1.00 92.81 126 THR A N 1
ATOM 979 C CA . THR A 1 126 ? 18.172 1.646 4.003 1.00 92.81 126 THR A CA 1
ATOM 980 C C . THR A 1 126 ? 18.873 2.819 3.332 1.00 92.81 126 THR A C 1
ATOM 982 O O . THR A 1 126 ? 19.880 3.307 3.854 1.00 92.81 126 THR A O 1
ATOM 985 N N . GLU A 1 127 ? 18.338 3.323 2.222 1.00 94.25 127 GLU A N 1
ATOM 986 C CA . GLU A 1 127 ? 18.972 4.383 1.448 1.00 94.25 127 GLU A CA 1
ATOM 987 C C . GLU A 1 127 ? 17.967 5.316 0.761 1.00 94.25 127 GLU A C 1
ATOM 989 O O . GLU A 1 127 ? 16.777 5.043 0.653 1.00 94.25 127 GLU A O 1
ATOM 994 N N . GLN A 1 128 ? 18.453 6.480 0.330 1.00 92.50 128 GLN A N 1
ATOM 995 C CA . GLN A 1 128 ? 17.666 7.441 -0.443 1.00 92.50 128 GLN A CA 1
ATOM 996 C C . GLN A 1 128 ? 18.039 7.333 -1.926 1.00 92.50 128 GLN A C 1
ATOM 998 O O . GLN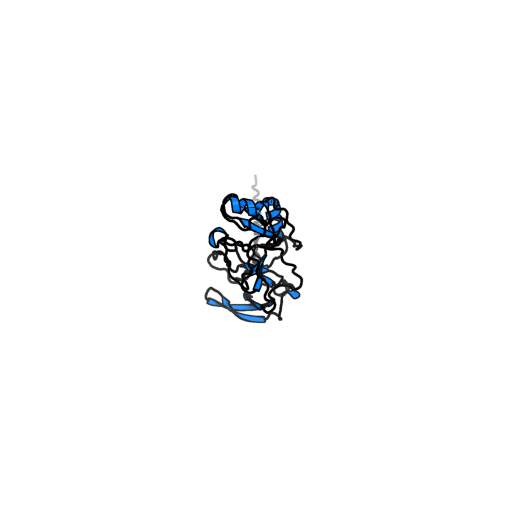 A 1 128 ? 19.218 7.115 -2.224 1.00 92.50 128 GLN A O 1
ATOM 1003 N N . PRO A 1 129 ? 17.092 7.538 -2.861 1.00 94.06 129 PRO A N 1
ATOM 1004 C CA . PRO A 1 129 ? 17.403 7.529 -4.284 1.00 94.06 129 PRO A CA 1
ATOM 1005 C C . PRO A 1 129 ? 18.487 8.548 -4.652 1.00 94.06 129 PRO A C 1
ATOM 1007 O O . PRO A 1 129 ? 18.457 9.699 -4.220 1.00 94.06 129 PRO A O 1
ATOM 1010 N N . THR A 1 130 ? 19.449 8.119 -5.470 1.00 95.69 130 THR A N 1
ATOM 1011 C CA . THR A 1 130 ? 20.544 8.974 -5.978 1.00 95.69 130 THR A CA 1
ATOM 1012 C C . THR A 1 130 ? 20.395 9.332 -7.458 1.00 95.69 130 THR A C 1
ATOM 1014 O O . THR A 1 130 ? 21.175 10.124 -7.984 1.00 95.69 130 THR A O 1
ATOM 1017 N N . VAL A 1 131 ? 19.382 8.763 -8.111 1.00 96.38 131 VAL A N 1
ATOM 1018 C CA . VAL A 1 131 ? 18.972 9.028 -9.493 1.00 96.38 131 VAL A CA 1
ATOM 1019 C C . VAL A 1 131 ? 17.668 9.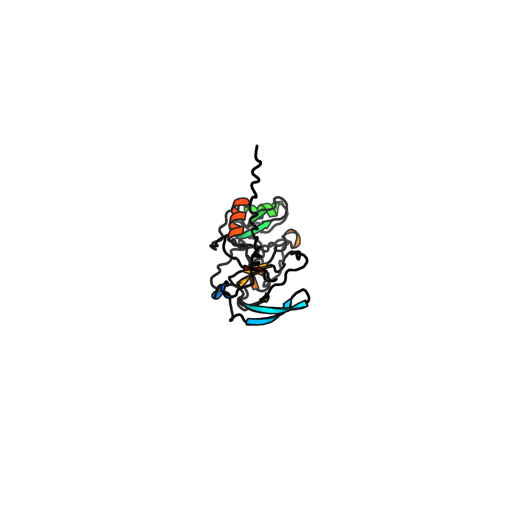823 -9.505 1.00 96.38 131 VAL A C 1
ATOM 1021 O O . VAL A 1 131 ? 16.912 9.776 -8.536 1.00 96.38 131 VAL A O 1
ATOM 1024 N N . ASP A 1 132 ? 17.383 10.508 -10.613 1.00 95.94 132 ASP A N 1
ATOM 1025 C CA . ASP A 1 132 ? 16.195 11.364 -10.737 1.00 95.94 132 ASP A CA 1
ATOM 1026 C C . ASP A 1 132 ? 14.882 10.579 -10.577 1.00 95.94 132 ASP A C 1
ATOM 1028 O O . ASP A 1 132 ? 13.938 11.069 -9.956 1.00 95.94 132 ASP A O 1
ATOM 1032 N N . HIS A 1 133 ? 14.836 9.342 -11.091 1.00 98.38 133 HIS A N 1
ATOM 1033 C CA . HIS A 1 133 ? 13.669 8.467 -11.003 1.00 98.38 133 HIS A CA 1
ATOM 1034 C C . HIS A 1 133 ? 14.065 7.038 -10.644 1.00 98.38 133 HIS A C 1
ATOM 1036 O O . HIS A 1 133 ? 14.933 6.435 -11.279 1.00 98.38 133 HIS A O 1
ATOM 1042 N N . ALA A 1 134 ? 13.402 6.503 -9.620 1.00 98.25 134 ALA A N 1
ATOM 1043 C CA . ALA A 1 134 ? 13.644 5.171 -9.084 1.00 98.25 134 ALA A CA 1
ATOM 1044 C C . ALA A 1 134 ? 12.328 4.534 -8.647 1.00 98.25 134 ALA A C 1
ATOM 1046 O O . ALA A 1 134 ? 11.452 5.206 -8.090 1.00 98.25 134 ALA A O 1
ATOM 1047 N N . CYS A 1 135 ? 12.200 3.240 -8.905 1.00 98.31 135 CYS A N 1
ATOM 1048 C CA . CYS A 1 135 ? 11.154 2.416 -8.335 1.00 98.31 135 CYS A CA 1
ATOM 1049 C C . CYS A 1 135 ? 11.534 2.094 -6.884 1.00 98.31 135 CYS A C 1
ATOM 1051 O O . CYS A 1 135 ? 12.638 1.618 -6.619 1.00 98.31 135 CYS A O 1
ATOM 1053 N N . ILE A 1 136 ? 10.648 2.397 -5.942 1.00 97.25 136 ILE A N 1
ATOM 1054 C CA . ILE A 1 136 ? 10.878 2.184 -4.515 1.00 97.25 136 ILE A CA 1
ATOM 1055 C C . ILE A 1 136 ? 10.367 0.797 -4.138 1.00 97.25 136 ILE A C 1
ATOM 1057 O O . ILE A 1 136 ? 9.196 0.488 -4.353 1.00 97.25 136 ILE A O 1
ATOM 1061 N N . ASN A 1 137 ? 11.247 -0.015 -3.561 1.00 95.44 137 ASN A N 1
ATOM 1062 C CA . ASN A 1 137 ? 10.943 -1.347 -3.056 1.00 95.44 137 ASN A CA 1
ATOM 1063 C C . ASN A 1 137 ? 11.511 -1.479 -1.644 1.00 95.44 137 ASN A C 1
ATOM 1065 O O . ASN A 1 137 ? 12.714 -1.650 -1.484 1.00 95.44 137 ASN A O 1
ATOM 1069 N N . VAL A 1 138 ? 10.657 -1.340 -0.635 1.00 96.81 138 VAL A N 1
ATOM 1070 C CA . VAL A 1 138 ? 11.086 -1.261 0.763 1.00 96.81 138 VAL A CA 1
ATOM 1071 C C . VAL A 1 138 ? 11.194 -2.658 1.371 1.00 96.81 138 VAL A C 1
ATOM 1073 O O . VAL A 1 138 ? 10.241 -3.436 1.305 1.00 96.81 138 VAL A O 1
ATOM 1076 N N . SER A 1 139 ? 12.333 -2.969 1.990 1.00 95.81 139 SER A N 1
ATOM 1077 C CA . SER A 1 139 ? 12.482 -4.210 2.759 1.00 95.81 139 SER A CA 1
ATOM 1078 C C . SER A 1 139 ? 11.634 -4.174 4.040 1.00 95.81 139 SER A C 1
ATOM 1080 O O . SER A 1 139 ? 11.613 -3.146 4.723 1.00 95.81 139 SER A O 1
ATOM 1082 N N . PRO A 1 140 ? 10.958 -5.277 4.415 1.00 96.75 140 PRO A N 1
ATOM 1083 C CA . PRO A 1 140 ? 10.218 -5.339 5.671 1.00 96.75 140 PRO A CA 1
ATOM 1084 C C . PRO A 1 140 ? 11.156 -5.304 6.886 1.00 96.75 140 PRO A C 1
ATOM 1086 O O . PRO A 1 140 ? 12.266 -5.839 6.850 1.00 96.75 140 PRO A O 1
ATOM 1089 N N . ASP A 1 141 ? 10.673 -4.727 7.984 1.00 96.94 141 ASP A N 1
ATOM 1090 C CA . ASP A 1 141 ? 11.265 -4.850 9.315 1.00 96.94 141 ASP A CA 1
ATOM 1091 C C . ASP A 1 141 ? 10.367 -5.760 10.159 1.00 96.94 141 ASP A C 1
ATOM 1093 O O . ASP A 1 141 ? 9.333 -5.347 10.685 1.00 96.94 141 ASP A O 1
ATOM 1097 N N . GLU A 1 142 ? 10.787 -7.019 10.301 1.00 95.88 142 GLU A N 1
ATOM 1098 C CA . GLU A 1 142 ? 10.025 -8.053 11.009 1.00 95.88 142 GLU A CA 1
ATOM 1099 C C . GLU A 1 142 ? 9.822 -7.759 12.505 1.00 95.88 142 GLU A C 1
ATOM 1101 O O . GLU A 1 142 ? 9.030 -8.426 13.170 1.00 95.88 142 GLU A O 1
ATOM 1106 N N . SER A 1 143 ? 10.545 -6.780 13.060 1.00 96.44 143 SER A N 1
ATOM 1107 C CA . SER A 1 143 ? 10.415 -6.377 14.462 1.00 96.44 143 SER A CA 1
ATOM 1108 C C . SER A 1 143 ? 9.309 -5.351 14.710 1.00 96.44 143 SER A C 1
ATOM 1110 O O . SER A 1 143 ? 9.031 -5.024 15.868 1.00 96.44 143 SER A O 1
ATOM 1112 N N . VAL A 1 144 ? 8.687 -4.828 13.650 1.00 97.06 144 VAL A N 1
ATOM 1113 C CA . VAL A 1 144 ? 7.662 -3.793 13.764 1.00 97.06 144 VAL A CA 1
ATOM 1114 C C . VAL A 1 144 ? 6.332 -4.388 14.220 1.00 97.06 144 VAL A C 1
ATOM 1116 O O . VAL A 1 144 ? 5.782 -5.306 13.615 1.00 97.06 144 VAL A O 1
ATOM 1119 N N . GLU A 1 145 ? 5.777 -3.774 15.261 1.00 96.44 145 GLU A N 1
ATOM 1120 C CA . GLU A 1 145 ? 4.397 -3.957 15.700 1.00 96.44 145 GLU A CA 1
ATOM 1121 C C . GLU A 1 145 ? 3.635 -2.638 15.535 1.00 96.44 145 GLU A C 1
ATOM 1123 O O . GLU A 1 145 ? 4.116 -1.562 15.910 1.00 96.44 145 GLU A O 1
ATOM 1128 N N . ILE A 1 146 ? 2.415 -2.712 15.009 1.00 96.88 146 ILE A N 1
ATOM 1129 C CA . ILE A 1 146 ? 1.558 -1.546 14.794 1.00 96.88 146 ILE A CA 1
ATOM 1130 C C . ILE A 1 146 ? 0.450 -1.561 15.840 1.00 96.88 146 ILE A C 1
ATOM 1132 O O . ILE A 1 146 ? -0.317 -2.515 15.945 1.00 96.88 146 ILE A O 1
ATOM 1136 N N . THR A 1 147 ? 0.334 -0.473 16.605 1.00 97.00 147 THR A N 1
ATOM 1137 C CA . THR A 1 147 ? -0.796 -0.265 17.520 1.00 97.00 147 THR A CA 1
ATOM 1138 C C . THR A 1 147 ? -1.902 0.524 16.829 1.00 97.00 147 THR A C 1
ATOM 1140 O O . THR A 1 147 ? -1.701 1.667 16.414 1.00 97.00 147 THR A O 1
ATOM 1143 N N . ILE A 1 148 ? -3.092 -0.061 16.786 1.00 96.31 148 ILE A N 1
ATOM 1144 C CA . ILE A 1 148 ? -4.309 0.511 16.218 1.00 96.31 148 ILE A CA 1
ATOM 1145 C C . ILE A 1 148 ? -5.310 0.783 17.342 1.00 96.31 148 ILE A C 1
ATOM 1147 O O . ILE A 1 148 ? -5.470 -0.025 18.258 1.00 96.31 148 ILE A O 1
ATOM 1151 N N . LEU A 1 149 ? -5.995 1.925 17.259 1.00 96.12 149 LEU A N 1
ATOM 1152 C CA . LEU A 1 149 ? -7.138 2.254 18.105 1.00 96.12 149 LEU A CA 1
ATOM 1153 C C . LEU A 1 149 ? -8.385 2.373 17.229 1.00 96.12 149 LEU A C 1
ATOM 1155 O O . LEU A 1 149 ? -8.427 3.231 16.353 1.00 96.12 149 LEU A O 1
ATOM 1159 N N . LEU A 1 150 ? -9.389 1.537 17.492 1.00 95.88 150 LEU A N 1
ATOM 1160 C CA . LEU A 1 150 ? -10.711 1.625 16.865 1.00 95.88 150 LEU A CA 1
ATOM 1161 C C . LEU A 1 150 ? -11.763 1.982 17.918 1.00 95.88 150 LEU A C 1
ATOM 1163 O O . LEU A 1 150 ? -11.871 1.256 18.911 1.00 95.88 150 LEU A O 1
ATOM 1167 N N . PRO A 1 151 ? -12.550 3.058 17.747 1.00 95.44 151 PRO A N 1
ATOM 1168 C CA . PRO A 1 151 ? -13.631 3.391 18.669 1.00 95.44 151 PRO A CA 1
ATOM 1169 C C . PRO A 1 151 ? -14.630 2.237 18.814 1.00 95.44 151 PRO A C 1
ATOM 1171 O O . PRO A 1 151 ? -15.187 1.763 17.830 1.00 95.44 151 PRO A O 1
ATOM 1174 N N . VAL A 1 152 ? -14.913 1.809 20.049 1.00 95.00 152 VAL A N 1
ATOM 1175 C CA . VAL A 1 152 ? -15.937 0.775 20.315 1.00 95.00 152 VAL A CA 1
ATOM 1176 C C . VAL A 1 152 ? -17.330 1.296 19.955 1.00 95.00 152 VAL A C 1
ATOM 1178 O O . VAL A 1 152 ? -18.211 0.554 19.529 1.00 95.00 152 VAL A O 1
ATOM 1181 N N . THR A 1 153 ? -17.553 2.591 20.168 1.00 91.62 153 THR A N 1
ATOM 1182 C CA . THR A 1 15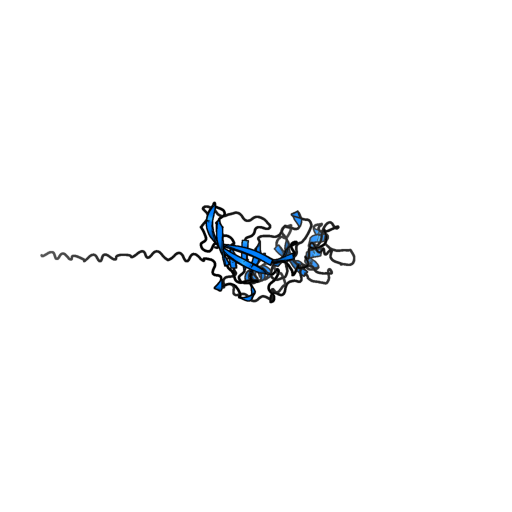3 ? -18.775 3.292 19.772 1.00 91.62 153 THR A CA 1
ATOM 1183 C C . THR A 1 153 ? -18.372 4.560 19.016 1.00 91.62 153 THR A C 1
ATOM 1185 O O . THR A 1 153 ? -18.088 5.584 19.647 1.00 91.62 153 THR A O 1
ATOM 1188 N N . PRO A 1 154 ? -18.289 4.474 17.679 1.00 90.75 154 PRO A N 1
ATOM 1189 C CA . PRO A 1 154 ? -18.029 5.596 16.785 1.00 90.75 154 PRO A CA 1
ATOM 1190 C C . PRO A 1 154 ? -19.038 6.727 16.983 1.00 90.75 154 PRO A C 1
ATOM 1192 O O . PRO A 1 154 ? -20.203 6.502 17.324 1.00 90.75 154 PRO A O 1
ATOM 1195 N N . VAL A 1 155 ? -18.604 7.958 16.723 1.00 88.94 155 VAL A N 1
ATOM 1196 C CA . VAL A 1 155 ? -19.469 9.141 16.742 1.00 88.94 155 VAL A CA 1
ATOM 1197 C C . VAL A 1 155 ? -19.440 9.771 15.362 1.00 88.94 155 VAL A C 1
ATOM 1199 O O . VAL A 1 155 ? -18.383 10.184 14.897 1.00 88.94 155 VAL A O 1
ATOM 1202 N N . MET A 1 156 ? -20.610 9.865 14.725 1.00 88.81 156 MET A N 1
ATOM 1203 C CA . MET A 1 156 ? -20.753 10.530 13.430 1.00 88.81 156 MET A CA 1
ATOM 1204 C C . MET A 1 156 ? -20.242 11.972 13.522 1.00 88.81 156 MET A C 1
ATOM 1206 O O . MET A 1 156 ? -20.718 12.746 14.357 1.00 88.81 156 MET A O 1
ATOM 1210 N N . ALA A 1 157 ? -19.297 12.328 12.655 1.00 87.75 157 ALA A N 1
ATOM 1211 C CA . ALA A 1 157 ? -18.829 13.700 12.518 1.00 87.75 157 ALA A CA 1
ATOM 1212 C C . ALA A 1 157 ? -19.902 14.595 11.871 1.00 87.75 157 ALA A C 1
ATOM 1214 O O . ALA A 1 157 ? -20.686 14.145 11.033 1.00 87.75 157 ALA A O 1
ATOM 1215 N N . ASP A 1 158 ? -19.903 15.887 12.218 1.00 89.50 158 ASP A N 1
ATOM 1216 C CA . ASP A 1 158 ? -20.825 16.878 11.636 1.00 89.50 158 ASP A CA 1
ATOM 1217 C C . ASP A 1 158 ? -20.566 17.117 10.135 1.00 89.50 158 ASP A C 1
ATOM 1219 O O . ASP A 1 158 ? -21.455 17.543 9.393 1.00 89.50 158 ASP A O 1
ATOM 1223 N N . SER A 1 159 ? -19.339 16.853 9.679 1.00 89.75 159 SER A N 1
ATOM 1224 C CA . SER A 1 159 ? -18.915 16.970 8.286 1.00 89.75 159 SER A CA 1
ATOM 1225 C C . SER A 1 159 ? -17.878 15.899 7.939 1.00 89.75 159 SER A C 1
ATOM 1227 O O . SER A 1 159 ? -17.076 15.564 8.810 1.00 89.75 159 SER A O 1
ATOM 1229 N N . PRO A 1 160 ? -17.826 15.418 6.682 1.00 88.62 160 PRO A N 1
ATOM 1230 C CA . PRO A 1 160 ? -16.780 14.501 6.236 1.00 88.62 160 PRO A CA 1
ATOM 1231 C C . PRO A 1 160 ? -15.379 15.097 6.411 1.00 88.62 160 PRO A C 1
ATOM 1233 O O . PRO A 1 160 ? -15.167 16.272 6.097 1.00 88.62 160 PRO A O 1
ATOM 1236 N N . THR A 1 161 ? -14.424 14.276 6.845 1.00 85.69 161 THR A N 1
ATOM 1237 C CA . THR A 1 161 ? -13.000 14.629 6.860 1.00 85.69 161 THR A CA 1
ATOM 1238 C C . THR A 1 161 ? -12.406 14.376 5.472 1.00 85.69 161 THR A C 1
ATOM 1240 O O . THR A 1 161 ? -12.460 13.244 4.991 1.00 85.69 161 THR A O 1
ATOM 1243 N N . PRO A 1 162 ? -11.848 15.392 4.790 1.00 88.94 162 PRO A N 1
ATOM 1244 C CA . PRO A 1 162 ? -11.142 15.170 3.535 1.00 88.94 162 PRO A CA 1
ATOM 1245 C C . PRO A 1 162 ? -9.882 14.337 3.777 1.00 88.94 162 PRO A C 1
ATOM 1247 O O . PRO A 1 162 ? -9.028 14.728 4.572 1.00 88.94 162 PRO A O 1
ATOM 1250 N N . LEU A 1 163 ? -9.751 13.221 3.064 1.00 87.88 163 LEU A N 1
ATOM 1251 C CA . LEU A 1 163 ? -8.518 12.444 3.028 1.00 87.88 163 LEU A CA 1
ATOM 1252 C C . LEU A 1 163 ? -7.591 13.047 1.964 1.00 87.88 163 LEU A C 1
ATOM 1254 O O . LEU A 1 163 ? -8.003 13.266 0.825 1.00 87.88 163 LEU A O 1
ATOM 1258 N N . GLY A 1 164 ? -6.362 13.380 2.354 1.00 89.62 164 GLY A N 1
ATOM 1259 C CA . GLY A 1 164 ? -5.281 13.740 1.429 1.00 89.62 164 GLY A CA 1
ATOM 1260 C C . GLY A 1 164 ? -4.380 12.540 1.143 1.00 89.62 164 GLY A C 1
ATOM 1261 O O . GLY A 1 164 ? -4.600 11.475 1.698 1.00 89.62 164 GLY A O 1
ATOM 1262 N N . THR A 1 165 ? -3.326 12.719 0.351 1.00 90.31 165 THR A N 1
ATOM 1263 C CA . THR A 1 165 ? -2.275 11.707 0.129 1.00 90.31 165 THR A CA 1
ATOM 1264 C C . THR A 1 165 ? -1.732 11.166 1.460 1.00 90.31 165 THR A C 1
ATOM 1266 O O . THR A 1 165 ? -1.593 11.940 2.410 1.00 90.31 165 THR A O 1
ATOM 1269 N N . VAL A 1 166 ? -1.429 9.863 1.532 1.00 91.88 166 VAL A N 1
ATOM 1270 C CA . VAL A 1 166 ? -0.947 9.141 2.736 1.00 91.88 166 VAL A CA 1
ATOM 1271 C C . VAL A 1 166 ? -1.818 9.272 4.000 1.00 91.88 166 VAL A C 1
ATOM 1273 O O . VAL A 1 166 ? -1.337 9.098 5.123 1.00 91.88 166 VAL A O 1
ATOM 1276 N N . SER A 1 167 ? -3.108 9.575 3.857 1.00 94.06 167 SER A N 1
ATOM 1277 C CA . SER A 1 167 ? -4.040 9.582 4.985 1.00 94.06 167 SER A CA 1
ATOM 1278 C C . SER A 1 167 ? -4.342 8.169 5.465 1.00 94.06 167 SER A C 1
ATOM 1280 O O . SER A 1 167 ? -4.500 7.238 4.681 1.00 94.06 167 SER A O 1
ATOM 1282 N N . LYS A 1 168 ? -4.489 8.036 6.781 1.00 93.25 168 LYS A N 1
ATOM 1283 C CA . LYS A 1 168 ? -4.914 6.804 7.444 1.00 93.25 168 LYS A CA 1
ATOM 1284 C C . LYS A 1 168 ? -6.412 6.614 7.225 1.00 93.25 168 LYS A C 1
ATOM 1286 O O . LYS A 1 168 ? -7.194 7.426 7.713 1.00 93.25 168 LYS A O 1
ATOM 1291 N N . VAL A 1 169 ? -6.797 5.565 6.507 1.00 94.88 169 VAL A N 1
ATOM 1292 C CA . VAL A 1 169 ? -8.204 5.269 6.193 1.00 94.88 169 VAL A CA 1
ATOM 1293 C C . VAL A 1 169 ? -8.785 4.345 7.251 1.00 94.88 169 VAL A C 1
ATOM 1295 O O . VAL A 1 169 ? -9.782 4.670 7.890 1.00 94.88 169 VAL A O 1
ATOM 1298 N N . GLY A 1 170 ? -8.140 3.203 7.469 1.00 95.31 170 GLY A N 1
ATOM 1299 C CA . GLY A 1 170 ? -8.682 2.156 8.321 1.00 95.31 170 GLY A CA 1
ATOM 1300 C C . GLY A 1 170 ? -7.760 0.961 8.462 1.00 95.31 170 GLY A C 1
ATOM 1301 O O . GLY A 1 170 ? -6.555 1.051 8.236 1.00 95.31 170 GLY A O 1
ATOM 1302 N N . VAL A 1 171 ? -8.340 -0.173 8.824 1.00 96.25 171 VAL A N 1
ATOM 1303 C CA . VAL A 1 171 ? -7.647 -1.453 8.958 1.00 96.25 171 VAL A CA 1
ATOM 1304 C C . VAL A 1 171 ? -8.505 -2.565 8.361 1.00 96.25 171 VAL A C 1
ATOM 1306 O O . VAL A 1 171 ? -9.709 -2.635 8.612 1.00 96.25 171 VAL A O 1
ATOM 1309 N N . ALA A 1 172 ? -7.883 -3.428 7.564 1.00 95.19 172 ALA A N 1
ATOM 1310 C CA . ALA A 1 172 ? -8.508 -4.623 7.019 1.00 95.19 172 ALA A CA 1
ATOM 1311 C C . ALA A 1 172 ? -8.702 -5.696 8.104 1.00 95.19 172 ALA A C 1
ATOM 1313 O O . ALA A 1 172 ? -8.012 -5.708 9.124 1.00 95.19 172 ALA A O 1
ATOM 1314 N N . LEU A 1 173 ? -9.614 -6.644 7.885 1.00 93.81 173 LEU A N 1
ATOM 1315 C CA . LEU A 1 173 ? -9.896 -7.711 8.858 1.00 93.81 173 LEU A CA 1
ATOM 1316 C C . LEU A 1 173 ? -8.700 -8.646 9.108 1.00 93.81 173 LEU A C 1
ATOM 1318 O O . LEU A 1 173 ? -8.653 -9.314 10.136 1.00 93.81 173 LEU A O 1
ATOM 1322 N N . ASN A 1 174 ? -7.702 -8.671 8.224 1.00 93.50 174 ASN A N 1
ATOM 1323 C CA . ASN A 1 174 ? -6.433 -9.372 8.453 1.00 93.50 174 ASN A CA 1
ATOM 1324 C C . ASN A 1 174 ? -5.405 -8.544 9.252 1.00 93.50 174 ASN A C 1
ATOM 1326 O O . ASN A 1 174 ? -4.268 -8.972 9.410 1.00 93.50 174 ASN A O 1
ATOM 1330 N N . GLY A 1 175 ? -5.785 -7.365 9.752 1.00 94.88 175 GLY A N 1
ATOM 1331 C CA . GLY A 1 175 ? -4.939 -6.498 10.571 1.00 94.88 175 GLY A CA 1
ATOM 1332 C C . GLY A 1 175 ? -4.084 -5.504 9.786 1.00 94.88 175 GLY A C 1
ATOM 1333 O O . GLY A 1 175 ? -3.500 -4.611 10.391 1.00 94.88 175 GLY A O 1
ATOM 1334 N N . VAL A 1 176 ? -4.036 -5.596 8.456 1.00 96.62 176 VAL A N 1
ATOM 1335 C CA . VAL A 1 176 ? -3.227 -4.692 7.628 1.00 96.62 176 VAL A CA 1
ATOM 1336 C C . VAL A 1 176 ? -3.869 -3.298 7.572 1.00 96.62 176 VAL A C 1
ATOM 1338 O O . VAL A 1 176 ? -5.051 -3.187 7.226 1.00 96.62 176 VAL A O 1
ATOM 1341 N N . PRO A 1 177 ? -3.134 -2.213 7.878 1.00 96.81 177 PRO A N 1
ATOM 1342 C CA . PRO A 1 177 ? -3.659 -0.861 7.731 1.00 96.81 177 PRO A CA 1
ATOM 1343 C C . PRO A 1 177 ? -3.974 -0.505 6.275 1.00 96.81 177 PRO A C 1
ATOM 1345 O O . PRO A 1 177 ? -3.330 -0.972 5.339 1.00 96.81 177 PRO A O 1
ATOM 1348 N N . VAL A 1 178 ? -4.939 0.389 6.097 1.00 96.31 178 VAL A N 1
ATOM 1349 C CA . VAL A 1 178 ? -5.390 0.907 4.807 1.00 96.31 178 VAL A CA 1
ATOM 1350 C C . VAL A 1 178 ? -5.106 2.398 4.772 1.00 96.31 178 VAL A C 1
ATOM 1352 O O . VAL A 1 178 ? -5.484 3.138 5.690 1.00 96.31 178 VAL A O 1
ATOM 1355 N N . PHE A 1 179 ? -4.431 2.837 3.720 1.00 95.88 179 PHE A N 1
ATOM 1356 C CA . PHE A 1 179 ? -4.092 4.229 3.481 1.00 95.88 179 PHE A CA 1
ATOM 1357 C C . PHE A 1 179 ? -4.731 4.696 2.175 1.00 95.88 179 PHE A C 1
ATOM 1359 O O . PHE A 1 179 ? -5.096 3.904 1.311 1.00 95.88 179 PHE A O 1
ATOM 1366 N N . SER A 1 180 ? -4.926 6.004 2.066 1.00 93.88 180 SER A N 1
ATOM 1367 C CA . SER A 1 180 ? -5.283 6.647 0.805 1.00 93.88 180 SER A CA 1
ATOM 1368 C C . SER A 1 180 ? -4.063 6.721 -0.114 1.00 93.88 180 SER A C 1
ATOM 1370 O O . SER A 1 180 ? -2.942 6.549 0.360 1.00 93.88 180 SER A O 1
ATOM 1372 N N . ASP A 1 181 ? -4.279 7.192 -1.340 1.00 90.38 181 ASP A N 1
ATOM 1373 C CA . ASP A 1 181 ? -3.291 7.416 -2.395 1.00 90.38 181 ASP A CA 1
ATOM 1374 C C . ASP A 1 181 ? -1.857 7.667 -1.907 1.00 90.38 181 ASP A C 1
ATOM 1376 O O . ASP A 1 181 ? -1.569 8.609 -1.147 1.00 90.38 181 ASP A O 1
ATOM 1380 N N . ALA A 1 182 ? -0.941 6.848 -2.420 1.00 90.31 182 ALA A N 1
ATOM 1381 C CA . ALA A 1 182 ? 0.487 7.081 -2.318 1.00 90.31 182 ALA A CA 1
ATOM 1382 C C . ALA A 1 182 ? 0.896 8.367 -3.074 1.00 90.31 182 ALA A C 1
ATOM 1384 O O . ALA A 1 182 ? 0.230 8.792 -4.025 1.00 90.31 182 ALA A O 1
ATOM 1385 N N . PRO A 1 183 ? 2.016 9.011 -2.699 1.00 91.69 183 PRO A N 1
ATOM 1386 C CA . PRO A 1 183 ? 2.515 10.175 -3.421 1.00 91.69 183 PRO A CA 1
ATOM 1387 C C . PRO A 1 183 ? 2.820 9.853 -4.890 1.00 91.69 183 PRO A C 1
ATOM 1389 O O . PRO A 1 183 ? 3.540 8.907 -5.200 1.00 91.69 183 PRO A O 1
ATOM 1392 N N . SER A 1 184 ? 2.303 10.679 -5.803 1.00 94.69 184 SER A N 1
ATOM 1393 C CA . SER A 1 184 ? 2.508 10.503 -7.246 1.00 94.69 184 SER A CA 1
ATOM 1394 C C . SER A 1 184 ? 3.974 10.707 -7.662 1.00 94.69 184 SER A C 1
ATOM 1396 O O . SER A 1 184 ? 4.652 11.569 -7.095 1.00 94.69 184 SER A O 1
ATOM 1398 N N . ILE A 1 185 ? 4.410 10.053 -8.745 1.00 97.12 185 ILE A N 1
ATOM 1399 C CA . ILE A 1 185 ? 5.743 10.245 -9.357 1.00 97.12 185 ILE A CA 1
ATOM 1400 C C . ILE A 1 185 ? 6.017 11.723 -9.679 1.00 97.12 185 ILE A C 1
ATOM 1402 O O . ILE A 1 185 ? 7.135 12.203 -9.541 1.00 97.12 185 ILE A O 1
ATOM 1406 N N . GLN A 1 186 ? 5.003 12.486 -10.075 1.00 95.56 186 GLN A N 1
ATOM 1407 C CA . GLN A 1 186 ? 5.133 13.904 -10.411 1.00 95.56 186 GLN A CA 1
ATOM 1408 C C . GLN A 1 186 ? 5.472 14.769 -9.191 1.00 95.56 186 GLN A C 1
ATOM 1410 O O . GLN A 1 186 ? 6.030 15.852 -9.350 1.00 95.56 186 GLN A O 1
ATOM 1415 N N . GLN A 1 187 ? 5.123 14.310 -7.987 1.00 93.75 187 GLN A N 1
ATOM 1416 C CA . GLN A 1 187 ? 5.427 15.001 -6.734 1.00 93.75 187 GLN A CA 1
ATOM 1417 C C . GLN A 1 187 ? 6.785 14.584 -6.169 1.00 93.75 187 GLN A C 1
ATOM 1419 O O . GLN A 1 187 ? 7.508 15.432 -5.652 1.00 93.75 187 GLN A O 1
ATOM 1424 N N . THR A 1 188 ? 7.125 13.297 -6.243 1.00 94.31 188 THR A N 1
ATOM 1425 C CA . THR A 1 188 ? 8.304 12.738 -5.561 1.00 94.31 188 THR A CA 1
ATOM 1426 C C . THR A 1 188 ? 9.488 12.476 -6.482 1.00 94.31 188 THR A C 1
ATOM 1428 O O . THR A 1 188 ? 10.599 12.331 -5.993 1.00 94.31 188 THR A O 1
ATOM 1431 N N . GLY A 1 189 ? 9.261 12.366 -7.791 1.00 96.25 189 GLY A N 1
ATOM 1432 C CA . GLY A 1 189 ? 10.218 11.820 -8.754 1.00 96.25 189 GLY A CA 1
ATOM 1433 C C . GLY A 1 189 ? 10.315 10.291 -8.727 1.00 96.25 189 GLY A C 1
ATOM 1434 O O . GLY A 1 189 ? 10.887 9.706 -9.640 1.00 96.25 189 GLY A O 1
ATOM 1435 N N . HIS A 1 190 ? 9.725 9.616 -7.742 1.00 97.44 190 HIS A N 1
ATOM 1436 C CA . HIS A 1 190 ? 9.928 8.189 -7.502 1.00 97.44 190 HIS A CA 1
ATOM 1437 C C . HIS A 1 190 ? 8.601 7.435 -7.478 1.00 97.44 190 HIS A C 1
ATOM 1439 O O . HIS A 1 190 ? 7.551 7.996 -7.171 1.00 97.44 190 HIS A O 1
ATOM 1445 N N . MET A 1 191 ? 8.650 6.150 -7.812 1.00 97.94 191 MET A N 1
ATOM 1446 C CA . MET A 1 191 ? 7.467 5.300 -7.918 1.0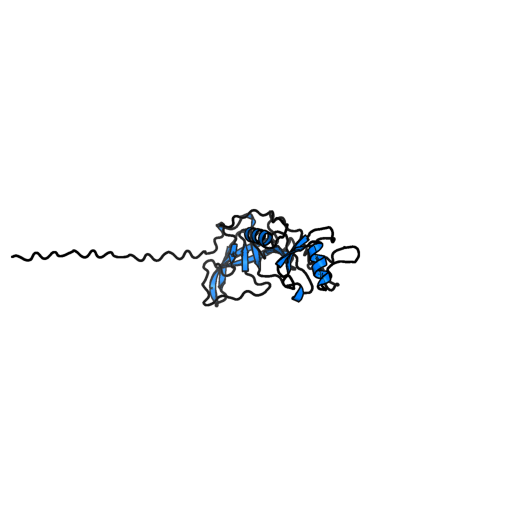0 97.94 191 MET A CA 1
ATOM 1447 C C . MET A 1 191 ? 7.421 4.329 -6.739 1.00 97.94 191 MET A C 1
ATOM 1449 O O . MET A 1 191 ? 8.159 3.344 -6.766 1.00 97.94 191 MET A O 1
ATOM 1453 N N . PRO A 1 192 ? 6.584 4.557 -5.716 1.00 96.00 192 PRO A N 1
ATOM 1454 C CA . PRO A 1 192 ? 6.365 3.588 -4.650 1.00 96.00 192 PRO A CA 1
ATOM 1455 C C . PRO A 1 192 ? 5.436 2.467 -5.121 1.00 96.00 192 PRO A C 1
ATOM 1457 O O . PRO A 1 192 ? 4.275 2.408 -4.731 1.00 96.00 192 PRO A O 1
ATOM 1460 N N . ALA A 1 193 ? 5.962 1.606 -5.997 1.00 95.94 193 ALA A N 1
ATOM 1461 C CA . ALA A 1 193 ? 5.206 0.555 -6.665 1.00 95.94 193 ALA A CA 1
ATOM 1462 C C . ALA A 1 193 ? 4.437 -0.317 -5.665 1.00 95.94 193 ALA A C 1
ATOM 1464 O O . ALA A 1 193 ? 4.977 -0.741 -4.642 1.00 95.94 193 ALA A O 1
ATOM 1465 N N . LEU A 1 194 ? 3.179 -0.586 -6.000 1.00 96.81 194 LEU A N 1
ATOM 1466 C CA . LEU A 1 194 ? 2.327 -1.515 -5.270 1.00 96.81 194 LEU A CA 1
ATOM 1467 C C . LEU A 1 194 ? 2.524 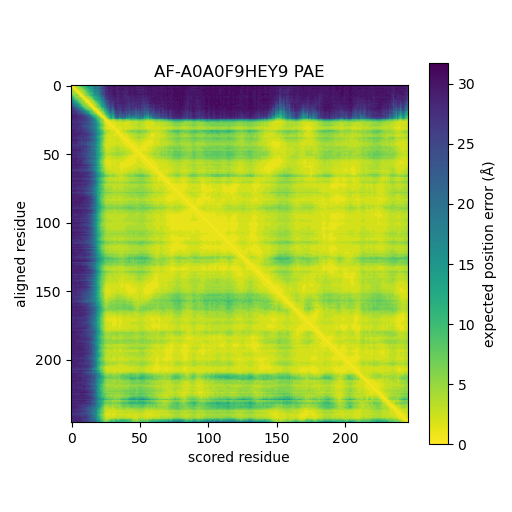-2.911 -5.847 1.00 96.81 194 LEU A C 1
ATOM 1469 O O . LEU A 1 194 ? 2.869 -3.035 -7.021 1.00 96.81 194 LEU A O 1
ATOM 1473 N N . ASP A 1 195 ? 2.282 -3.960 -5.073 1.00 96.62 195 ASP A N 1
ATOM 1474 C CA . ASP A 1 195 ? 2.129 -5.303 -5.632 1.00 96.62 195 ASP A CA 1
ATOM 1475 C C . ASP A 1 195 ? 0.815 -5.443 -6.412 1.00 96.62 195 ASP A C 1
ATOM 1477 O O . ASP A 1 195 ? 0.016 -4.511 -6.509 1.00 96.62 195 ASP A O 1
ATOM 1481 N N . THR A 1 196 ? 0.577 -6.610 -7.009 1.00 95.56 196 THR A N 1
ATOM 1482 C CA . THR A 1 196 ? -0.643 -6.840 -7.799 1.00 95.56 196 THR A CA 1
ATOM 1483 C C . THR A 1 196 ? -1.923 -6.804 -6.974 1.00 95.56 196 THR A C 1
ATOM 1485 O O . THR A 1 196 ? -2.992 -6.652 -7.552 1.00 95.56 196 THR A O 1
ATOM 1488 N N . CYS A 1 197 ? -1.834 -6.885 -5.650 1.00 94.44 197 CYS A N 1
ATOM 1489 C CA . CYS A 1 197 ? -2.976 -6.763 -4.758 1.00 94.44 197 CYS A CA 1
ATOM 1490 C C . CYS A 1 197 ? -3.196 -5.334 -4.251 1.00 94.44 197 CYS A C 1
ATOM 1492 O O . CYS A 1 197 ? -4.183 -5.074 -3.566 1.00 94.44 197 CYS A O 1
ATOM 1494 N N . GLY A 1 198 ? -2.336 -4.389 -4.641 1.00 94.56 198 GLY A N 1
ATOM 1495 C CA . GLY A 1 198 ? -2.507 -2.973 -4.343 1.00 94.56 198 GLY A CA 1
ATOM 1496 C C . GLY A 1 198 ? -1.987 -2.564 -2.968 1.00 94.56 198 GLY A C 1
ATOM 1497 O O . GLY A 1 198 ? -2.454 -1.563 -2.424 1.00 94.56 198 GLY A O 1
ATOM 1498 N N . GLY A 1 199 ? -1.041 -3.307 -2.394 1.00 95.75 199 GLY A N 1
ATOM 1499 C CA . GLY A 1 199 ? -0.337 -2.899 -1.180 1.00 95.75 199 GLY A CA 1
ATOM 1500 C C . GLY A 1 199 ? 1.176 -2.855 -1.361 1.00 95.75 199 GLY A C 1
ATOM 1501 O O . GLY A 1 199 ? 1.714 -3.240 -2.399 1.00 95.75 199 GLY A O 1
ATOM 1502 N N . HIS A 1 200 ? 1.869 -2.324 -0.358 1.00 97.06 200 HIS A N 1
ATOM 1503 C CA . HIS A 1 200 ? 3.331 -2.269 -0.309 1.00 97.06 200 HIS A CA 1
ATOM 1504 C C . HIS A 1 200 ? 3.854 -2.040 1.113 1.00 97.06 200 HIS A C 1
ATOM 1506 O O . HIS A 1 200 ? 3.094 -1.752 2.037 1.00 97.06 200 HIS A O 1
ATOM 1512 N N . ILE A 1 201 ? 5.171 -2.166 1.280 1.00 97.69 201 ILE A N 1
ATOM 1513 C CA . ILE A 1 201 ? 5.871 -1.883 2.534 1.00 97.69 201 ILE A CA 1
ATOM 1514 C C . ILE A 1 201 ? 6.114 -0.368 2.662 1.00 97.69 201 ILE A C 1
ATOM 1516 O O . ILE A 1 201 ? 6.697 0.265 1.781 1.00 97.69 201 ILE A O 1
ATOM 1520 N N . ASP A 1 202 ? 5.667 0.210 3.776 1.00 95.44 202 ASP A N 1
ATOM 1521 C CA . ASP A 1 202 ? 5.959 1.580 4.202 1.00 95.44 202 ASP A CA 1
ATOM 1522 C C . ASP A 1 202 ? 7.458 1.737 4.514 1.00 95.44 202 ASP A C 1
ATOM 1524 O O . ASP A 1 202 ? 8.055 0.790 5.025 1.00 95.44 202 ASP A O 1
ATOM 1528 N N . PRO A 1 203 ? 8.083 2.917 4.321 1.00 92.69 203 PRO A N 1
ATOM 1529 C CA . PRO A 1 203 ? 9.465 3.167 4.753 1.00 92.69 203 PRO A CA 1
ATOM 1530 C C . PRO A 1 203 ? 9.761 2.839 6.227 1.00 92.69 203 PRO A C 1
ATOM 1532 O O . PRO A 1 203 ? 10.920 2.660 6.592 1.00 92.69 203 PRO A O 1
ATOM 1535 N N . GLY A 1 204 ? 8.738 2.758 7.082 1.00 93.19 204 GLY A N 1
ATOM 1536 C CA . GLY A 1 204 ? 8.826 2.255 8.450 1.00 93.19 204 GLY A CA 1
ATOM 1537 C C . GLY A 1 204 ? 8.904 0.729 8.592 1.00 93.19 204 GLY A C 1
ATOM 1538 O O . GLY A 1 204 ? 8.925 0.265 9.725 1.00 93.19 204 GLY A O 1
ATOM 1539 N N . GLY A 1 205 ? 8.928 -0.045 7.502 1.00 96.50 205 GLY A N 1
ATOM 1540 C CA . GLY A 1 205 ? 9.164 -1.494 7.493 1.00 96.50 205 GLY A CA 1
ATOM 1541 C C . GLY A 1 205 ? 7.921 -2.386 7.610 1.00 96.50 205 GLY A C 1
ATOM 1542 O O . GLY A 1 205 ? 8.061 -3.579 7.859 1.00 96.50 205 GLY A O 1
ATOM 1543 N N . TRP A 1 206 ? 6.711 -1.853 7.430 1.00 97.12 206 TRP A N 1
ATOM 1544 C CA . TRP A 1 206 ? 5.454 -2.597 7.599 1.00 97.12 206 TRP A CA 1
ATOM 1545 C C . TRP A 1 206 ? 4.516 -2.444 6.400 1.00 97.12 206 TRP A C 1
ATOM 1547 O O . TRP A 1 206 ? 4.528 -1.429 5.709 1.00 97.12 206 TRP A O 1
ATOM 1557 N N . TYR A 1 207 ? 3.706 -3.464 6.137 1.00 97.75 207 TYR A N 1
ATOM 1558 C CA . TYR A 1 207 ? 2.853 -3.550 4.957 1.00 97.75 207 TYR A CA 1
ATOM 1559 C C . TYR A 1 207 ? 1.525 -2.812 5.134 1.00 97.75 207 TYR A C 1
ATOM 1561 O O . TYR A 1 207 ? 0.929 -2.834 6.213 1.00 97.75 207 TYR A O 1
ATOM 1569 N N . HIS A 1 208 ? 1.031 -2.196 4.061 1.00 97.56 208 HIS A N 1
ATOM 1570 C CA . HIS A 1 208 ? -0.284 -1.563 4.033 1.00 97.56 208 HIS A CA 1
ATOM 1571 C C . HIS A 1 208 ? -0.948 -1.590 2.659 1.00 97.56 208 HIS A C 1
ATOM 1573 O O . HIS A 1 208 ? -0.284 -1.671 1.624 1.00 97.56 208 HIS A O 1
ATOM 1579 N N . TRP A 1 209 ? -2.276 -1.481 2.672 1.00 96.44 209 TRP A N 1
ATOM 1580 C CA . TRP A 1 209 ? -3.127 -1.471 1.486 1.00 96.44 209 TRP A CA 1
ATOM 1581 C C . TRP A 1 209 ? -3.419 -0.055 0.987 1.00 96.44 209 TRP A C 1
ATOM 1583 O O . TRP A 1 209 ? -3.660 0.851 1.786 1.00 96.44 209 TRP A O 1
ATOM 1593 N N . HIS A 1 210 ? -3.510 0.085 -0.337 1.00 95.00 210 HIS A N 1
ATOM 1594 C CA . HIS A 1 210 ? -4.138 1.216 -1.041 1.00 95.00 210 HIS A CA 1
ATOM 1595 C C . HIS A 1 210 ? -5.406 0.796 -1.799 1.00 95.00 210 HIS A C 1
ATOM 1597 O O . HIS A 1 210 ? -6.177 1.644 -2.238 1.00 95.00 210 HIS A O 1
ATOM 1603 N N . ALA A 1 211 ? -5.636 -0.510 -1.951 1.00 90.12 211 ALA A N 1
ATOM 1604 C CA . ALA A 1 211 ? -6.805 -1.078 -2.609 1.00 90.12 211 ALA A CA 1
ATOM 1605 C C . ALA A 1 211 ? -7.240 -2.387 -1.935 1.00 90.12 211 ALA A C 1
ATOM 1607 O O . ALA A 1 211 ? -6.477 -3.002 -1.190 1.00 90.12 211 ALA A O 1
ATOM 1608 N N . THR A 1 212 ? -8.472 -2.818 -2.213 1.00 87.06 212 THR A N 1
ATOM 1609 C CA . THR A 1 212 ? -8.934 -4.179 -1.903 1.00 87.06 212 THR A CA 1
ATOM 1610 C C . THR A 1 212 ? -8.651 -5.096 -3.093 1.00 87.06 212 THR A C 1
ATOM 1612 O O . THR A 1 212 ? -8.628 -4.625 -4.237 1.00 87.06 212 THR A O 1
ATOM 1615 N N . SER A 1 213 ? -8.482 -6.406 -2.869 1.00 81.12 213 SER A N 1
ATOM 1616 C CA . SER A 1 213 ? -8.238 -7.322 -3.992 1.00 81.12 213 SER A CA 1
ATOM 1617 C C . SER A 1 213 ? -9.452 -7.439 -4.918 1.00 81.12 213 SER A C 1
ATOM 1619 O O . SER A 1 213 ? -9.303 -7.583 -6.128 1.00 81.12 213 SER A O 1
ATOM 1621 N N . THR A 1 214 ? -10.671 -7.292 -4.389 1.00 78.69 214 THR A N 1
ATOM 1622 C CA . THR A 1 214 ? -11.882 -7.291 -5.231 1.00 78.69 214 THR A CA 1
ATOM 1623 C C . THR A 1 214 ? -11.985 -6.066 -6.135 1.00 78.69 214 THR A C 1
ATOM 1625 O O . THR A 1 214 ? -12.389 -6.176 -7.299 1.00 78.69 214 THR A O 1
ATOM 1628 N N . ASP A 1 215 ? -11.591 -4.897 -5.627 1.00 84.75 215 ASP A N 1
ATOM 1629 C CA . ASP A 1 215 ? -11.630 -3.663 -6.401 1.00 84.75 215 ASP A CA 1
ATOM 1630 C C . ASP A 1 215 ? -10.508 -3.646 -7.441 1.00 84.75 215 ASP A C 1
ATOM 1632 O O . ASP A 1 215 ? -10.757 -3.287 -8.595 1.00 84.75 215 ASP A O 1
ATOM 1636 N N . ILE A 1 216 ? -9.294 -4.083 -7.078 1.00 87.69 216 ILE A N 1
ATOM 1637 C CA . ILE A 1 216 ? -8.134 -3.987 -7.973 1.00 87.69 216 ILE A CA 1
ATOM 1638 C C . ILE A 1 216 ? -8.304 -4.834 -9.240 1.00 87.69 216 ILE A C 1
ATOM 1640 O O . ILE A 1 216 ? -8.011 -4.353 -10.334 1.00 87.69 216 ILE A O 1
ATOM 1644 N N . GLU A 1 217 ? -8.903 -6.022 -9.133 1.00 87.38 217 GLU A N 1
ATOM 1645 C CA . GLU A 1 217 ? -9.234 -6.876 -10.282 1.00 87.38 217 GLU A CA 1
ATOM 1646 C C . GLU A 1 217 ? -10.226 -6.206 -11.244 1.00 87.38 217 GLU A C 1
ATOM 1648 O O . GLU A 1 217 ? -10.085 -6.247 -12.473 1.00 87.38 217 GLU A O 1
ATOM 1653 N N . THR A 1 218 ? -11.218 -5.503 -10.694 1.00 87.38 218 THR A N 1
ATOM 1654 C CA . THR A 1 218 ? -12.166 -4.726 -11.501 1.00 87.38 218 THR A CA 1
ATOM 1655 C C . THR A 1 218 ? -11.451 -3.580 -12.227 1.00 87.38 218 THR A C 1
ATOM 1657 O O . THR A 1 218 ? -11.733 -3.311 -13.403 1.00 87.38 218 THR A O 1
ATOM 1660 N N . VAL A 1 219 ? -10.485 -2.927 -11.570 1.00 90.50 219 VAL A N 1
ATOM 1661 C CA . VAL A 1 219 ? -9.665 -1.866 -12.176 1.00 90.50 219 VAL A CA 1
ATOM 1662 C C . VAL A 1 219 ? -8.723 -2.425 -13.247 1.00 90.50 219 VAL A C 1
ATOM 1664 O O . VAL A 1 219 ? -8.547 -1.772 -14.283 1.00 90.50 219 VAL A O 1
ATOM 1667 N N . PHE A 1 220 ? -8.173 -3.632 -13.074 1.00 93.69 220 PHE A N 1
ATOM 1668 C CA . PHE A 1 220 ? -7.370 -4.303 -14.102 1.00 93.69 220 PHE A CA 1
ATOM 1669 C C . PHE A 1 220 ? -8.160 -4.511 -15.384 1.00 93.69 220 PHE A C 1
ATOM 1671 O O . PHE A 1 220 ? -7.720 -4.077 -16.456 1.00 93.69 220 PHE A O 1
ATOM 1678 N N . ALA A 1 221 ? -9.361 -5.080 -15.269 1.00 89.69 221 ALA A N 1
ATOM 1679 C CA . ALA A 1 221 ? -10.249 -5.295 -16.404 1.00 89.69 221 ALA A CA 1
ATOM 1680 C C . ALA A 1 221 ? -10.611 -3.977 -17.112 1.00 89.69 221 ALA A C 1
ATOM 1682 O O . ALA A 1 221 ? -10.592 -3.908 -18.343 1.00 89.69 221 ALA A O 1
ATOM 1683 N N . ALA A 1 222 ? -10.894 -2.914 -16.352 1.00 92.00 222 ALA A N 1
ATOM 1684 C CA . ALA A 1 222 ? -11.226 -1.600 -16.903 1.00 92.00 222 ALA A CA 1
ATOM 1685 C C . ALA A 1 222 ? -10.029 -0.901 -17.579 1.00 92.00 222 ALA A C 1
ATOM 1687 O O . ALA A 1 222 ? -10.203 -0.216 -18.589 1.00 92.00 222 ALA A O 1
ATOM 1688 N N . SER A 1 223 ? -8.817 -1.082 -17.047 1.00 92.69 223 SER A N 1
ATOM 1689 C CA . SER A 1 223 ? -7.590 -0.413 -17.515 1.00 92.69 223 SER A CA 1
ATOM 1690 C C . SER A 1 223 ? -6.820 -1.209 -18.577 1.00 92.69 223 SER A C 1
ATOM 1692 O O . SER A 1 223 ? -5.870 -0.686 -19.179 1.00 92.69 223 SER A O 1
ATOM 1694 N N . GLY A 1 224 ? -7.229 -2.458 -18.826 1.00 93.56 224 GLY A N 1
ATOM 1695 C CA . GLY A 1 224 ? -6.542 -3.399 -19.711 1.00 93.56 224 GLY A CA 1
ATOM 1696 C C . GLY A 1 224 ? -5.193 -3.860 -19.157 1.00 93.56 224 GLY A C 1
ATOM 1697 O O . GLY A 1 224 ? -4.270 -4.097 -19.934 1.00 93.56 224 GLY A O 1
ATOM 1698 N N . VAL A 1 225 ? -5.058 -3.923 -17.831 1.00 95.12 225 VAL A N 1
ATOM 1699 C CA . VAL A 1 225 ? -3.857 -4.420 -17.148 1.00 95.12 225 VAL A CA 1
ATOM 1700 C C . VAL A 1 225 ? -3.940 -5.940 -17.059 1.00 95.12 225 VAL A C 1
ATOM 1702 O O . VAL A 1 225 ? -4.979 -6.487 -16.706 1.00 95.12 225 VAL A O 1
ATOM 1705 N N . ILE A 1 226 ? -2.842 -6.619 -17.393 1.00 92.56 226 ILE A N 1
ATOM 1706 C CA . ILE A 1 226 ? -2.714 -8.072 -17.252 1.00 92.56 226 ILE A CA 1
ATOM 1707 C C . ILE A 1 226 ? -1.915 -8.339 -15.976 1.00 92.56 226 ILE A C 1
ATOM 1709 O O . ILE A 1 226 ? -0.684 -8.310 -15.981 1.00 92.56 226 ILE A O 1
ATOM 1713 N N . ALA A 1 227 ? -2.635 -8.544 -14.883 1.00 92.00 227 ALA A N 1
ATOM 1714 C CA . ALA A 1 227 ? -2.129 -8.912 -13.570 1.00 92.00 227 ALA A CA 1
ATOM 1715 C C . ALA A 1 227 ? -3.182 -9.789 -12.878 1.00 92.00 227 ALA A C 1
ATOM 1717 O O . ALA A 1 227 ? -4.308 -9.880 -13.361 1.00 92.00 227 ALA A O 1
ATOM 1718 N N . ASP A 1 228 ? -2.782 -10.452 -11.799 1.00 89.56 228 ASP A N 1
ATOM 1719 C CA . ASP A 1 228 ? -3.652 -11.285 -10.973 1.00 89.56 228 ASP A CA 1
ATOM 1720 C C . ASP A 1 228 ? -3.268 -11.031 -9.514 1.00 89.56 228 ASP A C 1
ATOM 1722 O O . ASP A 1 228 ? -2.108 -11.220 -9.116 1.00 89.56 228 ASP A O 1
ATOM 1726 N N . CYS A 1 229 ? -4.209 -10.514 -8.738 1.00 86.19 229 CYS A N 1
ATOM 1727 C CA . CYS A 1 229 ? -4.138 -10.538 -7.298 1.00 86.19 229 CYS A CA 1
ATOM 1728 C C . CYS A 1 229 ? -4.601 -11.918 -6.835 1.00 86.19 229 CYS A C 1
ATOM 1730 O O . CYS A 1 229 ? -5.791 -12.212 -6.756 1.00 86.19 229 CYS A O 1
ATOM 1732 N N . ALA A 1 230 ? -3.638 -12.753 -6.450 1.00 82.31 230 ALA A N 1
ATOM 1733 C CA . ALA A 1 230 ? -3.879 -14.118 -5.988 1.00 82.31 230 ALA A CA 1
ATOM 1734 C C . ALA A 1 230 ? -4.667 -14.214 -4.657 1.00 82.31 230 ALA A C 1
ATOM 1736 O O . ALA A 1 230 ? -4.861 -15.316 -4.139 1.00 82.31 230 ALA A O 1
ATOM 1737 N N . LEU A 1 231 ? -5.114 -13.085 -4.089 1.00 86.19 231 LEU A N 1
ATOM 1738 C CA . LEU A 1 231 ? -5.935 -13.033 -2.881 1.00 86.19 231 LEU A CA 1
ATOM 1739 C C . LEU A 1 231 ? -7.420 -13.093 -3.236 1.00 86.19 231 LEU A C 1
ATOM 1741 O O . LEU A 1 231 ? -8.032 -12.099 -3.638 1.00 86.19 231 LEU A O 1
ATOM 1745 N N . GLU A 1 232 ? -8.015 -14.261 -3.011 1.00 82.94 232 GLU A N 1
ATOM 1746 C CA . GLU A 1 232 ? -9.456 -14.455 -3.138 1.00 82.94 232 GLU A CA 1
ATOM 1747 C C . GLU A 1 232 ? -10.201 -13.633 -2.073 1.00 82.94 232 GLU A C 1
ATOM 1749 O O . GLU A 1 232 ? -9.956 -13.762 -0.873 1.00 82.94 232 GLU A O 1
ATOM 1754 N N . GLN A 1 233 ? -11.133 -12.789 -2.512 1.00 78.62 233 GLN A N 1
ATOM 1755 C CA . GLN A 1 233 ? -12.020 -12.029 -1.636 1.00 78.62 233 GLN A CA 1
ATOM 1756 C C . GLN A 1 233 ? -13.448 -12.037 -2.188 1.00 78.62 233 GLN A C 1
ATOM 1758 O O . GLN A 1 233 ? -13.678 -12.031 -3.399 1.00 78.62 233 GLN A O 1
ATOM 1763 N N . ASP A 1 234 ? -14.422 -12.022 -1.280 1.00 83.56 234 ASP A N 1
ATOM 1764 C CA . ASP A 1 234 ? -15.831 -11.852 -1.622 1.00 83.56 234 ASP A CA 1
ATOM 1765 C C . ASP A 1 234 ? -16.179 -10.359 -1.638 1.00 83.56 234 ASP A C 1
ATOM 1767 O O . ASP A 1 234 ? -16.144 -9.694 -0.607 1.00 83.56 234 ASP A O 1
ATOM 1771 N N . SER A 1 235 ? -16.568 -9.845 -2.807 1.00 81.00 235 SER A N 1
ATOM 1772 C CA . SER A 1 235 ? -16.982 -8.443 -2.994 1.00 81.00 235 SER A CA 1
ATOM 1773 C C . SER A 1 235 ? -18.169 -8.000 -2.124 1.00 81.00 235 SER A C 1
ATOM 1775 O O . SER A 1 235 ? -18.404 -6.804 -1.971 1.00 81.00 235 SER A O 1
ATOM 1777 N N . ALA A 1 236 ? -18.951 -8.939 -1.580 1.00 85.00 236 ALA A N 1
ATOM 1778 C CA . ALA A 1 236 ? -20.047 -8.648 -0.659 1.00 85.00 236 ALA A CA 1
ATOM 1779 C C . ALA A 1 236 ? -19.642 -8.754 0.823 1.00 85.00 236 ALA A C 1
ATOM 1781 O O . ALA A 1 236 ? -20.446 -8.403 1.692 1.00 85.00 236 ALA A O 1
ATOM 1782 N N . ALA A 1 237 ? -18.440 -9.255 1.120 1.00 87.62 237 ALA A N 1
ATOM 1783 C CA . ALA A 1 237 ? -17.941 -9.388 2.480 1.00 87.62 237 ALA A CA 1
ATOM 1784 C C . ALA A 1 237 ? -17.378 -8.064 3.010 1.00 87.62 237 ALA A C 1
ATOM 1786 O O . ALA A 1 237 ? -16.982 -7.167 2.265 1.00 87.62 237 ALA A O 1
ATOM 1787 N N . LEU A 1 238 ? -17.341 -7.949 4.337 1.00 89.44 238 LEU A N 1
ATOM 1788 C CA . LEU A 1 238 ? -16.677 -6.840 5.006 1.00 89.44 238 LEU A CA 1
ATOM 1789 C C . LEU A 1 238 ? -15.163 -6.944 4.776 1.00 89.44 238 LEU A C 1
ATOM 1791 O O . LEU A 1 238 ? -14.568 -7.978 5.063 1.00 89.44 238 LEU A O 1
ATOM 1795 N N . PHE A 1 239 ? -14.542 -5.870 4.289 1.00 90.69 239 PHE A N 1
ATOM 1796 C CA . PHE A 1 239 ? -13.089 -5.810 4.104 1.00 90.69 239 PHE A CA 1
ATOM 1797 C C . PHE A 1 239 ? -12.351 -5.341 5.365 1.00 90.69 239 PHE A C 1
ATOM 1799 O O . PHE A 1 239 ? -11.263 -5.828 5.670 1.00 90.69 239 PHE A O 1
ATOM 1806 N N . GLY A 1 240 ? -12.934 -4.399 6.107 1.00 93.31 240 GLY A N 1
ATOM 1807 C CA . GLY A 1 240 ? -12.287 -3.755 7.243 1.00 93.31 240 GLY A CA 1
ATOM 1808 C C . GLY A 1 240 ? -13.140 -2.655 7.862 1.00 93.31 240 GLY A C 1
ATOM 1809 O O . GLY A 1 240 ? -14.298 -2.479 7.488 1.00 93.31 240 GLY A O 1
ATOM 1810 N N . TYR A 1 241 ? -12.539 -1.913 8.787 1.00 94.69 241 TYR A N 1
ATOM 1811 C CA . TYR A 1 241 ? -13.151 -0.776 9.478 1.00 94.69 241 TYR A CA 1
ATOM 1812 C C . TYR A 1 241 ? -12.330 0.489 9.249 1.00 94.69 241 TYR A C 1
ATOM 1814 O O . TYR A 1 241 ? -11.096 0.436 9.293 1.00 94.69 241 TYR A O 1
ATOM 1822 N N . ALA A 1 242 ? -12.987 1.632 9.063 1.00 93.25 242 ALA A N 1
ATOM 1823 C CA . ALA A 1 242 ? -12.310 2.923 9.088 1.00 93.25 242 ALA A CA 1
ATOM 1824 C C . ALA A 1 242 ? -11.792 3.237 10.504 1.00 93.25 242 ALA A C 1
ATOM 1826 O O . ALA A 1 242 ? -12.317 2.742 11.505 1.00 93.25 242 ALA A O 1
ATOM 1827 N N . PHE A 1 243 ? -10.748 4.063 10.625 1.00 92.44 243 PHE A N 1
ATOM 1828 C CA . PHE A 1 243 ? -10.172 4.387 11.942 1.00 92.44 243 PHE A CA 1
ATOM 1829 C C . PHE A 1 243 ? -11.088 5.248 12.821 1.00 92.44 243 PHE A C 1
ATOM 1831 O O . PHE A 1 243 ? -10.945 5.245 14.044 1.00 92.44 243 PHE A O 1
ATOM 1838 N N . ASP A 1 244 ? -12.049 5.955 12.226 1.00 87.62 244 ASP A N 1
ATOM 1839 C CA . ASP A 1 244 ? -13.125 6.627 12.961 1.00 87.62 244 ASP A CA 1
ATOM 1840 C C . ASP A 1 244 ? -14.218 5.649 13.439 1.00 87.62 244 ASP A C 1
ATOM 1842 O O . ASP A 1 244 ? -15.062 6.017 14.260 1.00 87.62 244 ASP A O 1
ATOM 1846 N N . GLY A 1 245 ? -14.132 4.389 13.001 1.00 77.88 245 GLY A N 1
ATOM 1847 C CA . GLY A 1 245 ? -14.914 3.246 13.442 1.00 77.88 245 GLY A CA 1
ATOM 1848 C C . GLY A 1 245 ? -16.165 2.953 12.611 1.00 77.88 245 GLY A C 1
ATOM 1849 O O . GLY A 1 245 ? -16.981 2.154 13.065 1.00 77.88 245 GLY A O 1
ATOM 1850 N N . PHE A 1 246 ? -16.333 3.572 11.440 1.00 73.69 246 PHE A N 1
ATOM 1851 C CA . PHE A 1 246 ? -17.419 3.257 10.500 1.00 73.69 246 PHE A CA 1
ATOM 1852 C C . PHE A 1 246 ? -17.034 2.250 9.410 1.00 73.69 246 PHE A C 1
ATOM 1854 O O . PHE A 1 246 ? -15.822 2.016 9.186 1.00 73.69 246 PHE A O 1
#

Secondary structure (DSSP, 8-state):
------PPP---------PPP-------GGGS-GGG-SEEEEEEEEE-TTS-EEEEEEEEEESS-TT------S-SBTTS---EEEE-STT-EEEESSHHHHHHHHHTT---B-TTSBB-EE-TTT----SSS-EE-PPP-TT-EEEEEEESS----SSPPPP-TT-EEEEETTS-EEES-PPPHHHHSSB--B-TTSEEE-TTS-EEESS-HHHHHHHHHHHT----------TTS--EEETT--

InterPro domains:
  IPR025924 YHYH domain [PF14240] (149-246)

Organism: NCBI:txid412755

Solvent-accessible surface area (backbone atoms only — not comparable to full-atom values): 14191 Å² total; per-residue (Å²): 140,82,88,81,87,82,86,80,82,83,81,82,79,81,77,79,81,72,75,74,76,78,78,72,64,47,63,54,78,86,71,33,45,81,75,17,46,71,46,85,68,41,83,42,83,41,68,46,97,90,67,48,79,47,47,19,39,41,37,35,16,54,24,60,48,94,87,61,88,76,56,52,28,57,34,67,30,45,91,37,64,20,14,27,45,75,44,83,58,93,86,54,45,57,38,47,42,29,42,69,48,51,50,53,35,36,78,75,72,47,54,39,54,49,98,90,34,44,34,39,70,36,39,53,56,82,47,75,81,90,60,81,25,31,32,34,45,36,57,74,34,87,85,38,68,48,82,44,64,33,28,54,71,49,72,88,67,98,61,88,80,86,77,53,71,66,28,83,48,25,34,32,32,55,46,42,39,28,34,39,55,72,76,48,44,91,78,69,40,30,38,73,31,18,10,51,42,33,28,39,44,40,66,86,14,30,44,33,28,64,47,49,45,53,56,44,55,55,49,25,68,75,55,72,34,90,76,71,44,90,57,88,63,62,84,87,53,88,62,57,40,31,48,70,13,85

pLDDT: mean 89.11, std 15.02, range [34.75, 98.75]

Sequence (246 aa):
MTLKSYLWPSLFVLAFLGAAPMALAHPNIAEFSETAFAEQPQTVECTLENGTASTCYKIIVNYLPDDLEIGPFCPATLTDAGGIWEWTGENAKLYRVDETFLRMLDDLGYRFFDEDGTVHVVDAATEQPTVDHACINVSPDESVEITILLPVTPVMADSPTPLGTVSKVGVALNGVPVFSDAPSIQQTGHMPALDTCGGHIDPGGWYHWHATSTDIETVFAASGVIADCALEQDSAALFGYAFDGF

Mean predicted aligned error: 7.54 Å

Foldseek 3Di:
DDDDDDDDDDDDDPPPPDDDPPPPQFDDLVLADPQQAPDDWDWDWDAAPVRDIAIWTKGKGWLDRPPDDFWQFADQFLQDWTAKAQAPDVVTAIETNHNVVQVVCVVVVQHQADPVGGGAEDALLPDDDPDLEYEYAHAADRPDMDIAIATSDFDDDPDDDDADAQAFWFAFSSNATEGEHHDHCVRVVYTPGGHNQAKHRDSVRGIHHHDHNVVSVVRCVVSVYPDHDPDDDDPPDGGGATSSRD